Protein AF-A0A3D4S5M7-F1 (afdb_monomer_lite)

Sequence (300 aa):
MGTYHRQVRRGNDERHYRSRERARQGLDLYAPLPVKGEKIVNRHYAVLCDYGLDDACATIYLLDNAETGDCFDILPIGGNSEVNVAHRNALTLVAEYEKSGKKIDNIRIIDTRALTQPWAKLPSIHGEDGMGDIFMPQTPSVPVIGFSEWLKEESEPLYVVSLGPCTVTEIIMKSKRTEKLLIMGGCVAEEPNFHGYEFNHYLDIPAFNACTRYPHVAATLDSCRDPGFNLAGKRFTDGSLLSRLLNRSIELAEARHPDNCYVYDYIAVHYAVNPKDFTTTKAVDREGNDLCELHLCHEK

Radius of gyration: 20.49 Å; chains: 1; bounding box: 48×90×46 Å

pLDDT: mean 88.12, std 18.21, range [32.03, 98.81]

Structure (mmCIF, N/CA/C/O backbone):
data_AF-A0A3D4S5M7-F1
#
_entry.id   AF-A0A3D4S5M7-F1
#
loop_
_atom_site.group_PDB
_atom_site.id
_atom_site.type_symbol
_atom_site.label_atom_id
_atom_site.label_alt_id
_atom_site.label_comp_id
_atom_site.label_asym_id
_atom_site.label_entity_id
_atom_site.label_seq_id
_atom_site.pdbx_PDB_ins_code
_atom_site.Cartn_x
_atom_site.Cartn_y
_atom_site.Cartn_z
_atom_site.occupancy
_atom_site.B_iso_or_equiv
_atom_site.auth_seq_id
_atom_site.auth_comp_id
_atom_site.auth_asym_id
_atom_site.auth_atom_id
_atom_site.pdbx_PDB_model_num
ATOM 1 N N . MET A 1 1 ? 20.116 -67.273 -9.258 1.00 38.06 1 MET A N 1
ATOM 2 C CA . MET A 1 1 ? 18.855 -66.568 -9.577 1.00 38.06 1 MET A CA 1
ATOM 3 C C . MET A 1 1 ? 18.468 -65.748 -8.358 1.00 38.06 1 MET A C 1
ATOM 5 O O . MET A 1 1 ? 18.050 -66.329 -7.370 1.00 38.06 1 MET A O 1
ATOM 9 N N . GLY A 1 2 ? 18.744 -64.441 -8.378 1.00 32.41 2 GLY A N 1
ATOM 10 C CA . GLY A 1 2 ? 18.504 -63.525 -7.257 1.00 32.41 2 GLY A CA 1
ATOM 11 C C . GLY A 1 2 ? 17.397 -62.527 -7.592 1.00 32.41 2 GLY A C 1
ATOM 12 O O . GLY A 1 2 ? 17.373 -61.969 -8.684 1.00 32.41 2 GLY A O 1
ATOM 13 N N . THR A 1 3 ? 16.479 -62.356 -6.649 1.00 40.94 3 THR A N 1
ATOM 14 C CA . THR A 1 3 ? 15.284 -61.502 -6.652 1.00 40.94 3 THR A CA 1
ATOM 15 C C . THR A 1 3 ? 15.597 -60.009 -6.524 1.00 40.94 3 THR A C 1
ATOM 17 O O . THR A 1 3 ? 16.432 -59.644 -5.702 1.00 40.94 3 THR A O 1
ATOM 20 N N . TYR A 1 4 ? 14.837 -59.147 -7.212 1.00 32.03 4 TYR A N 1
ATOM 21 C CA . TYR A 1 4 ? 14.658 -57.732 -6.850 1.00 32.03 4 TYR A CA 1
ATOM 22 C C . TYR A 1 4 ? 13.214 -57.284 -7.140 1.00 32.03 4 TYR A C 1
ATOM 24 O O . TYR A 1 4 ? 12.829 -57.094 -8.291 1.00 32.03 4 TYR A O 1
ATOM 32 N N . HIS A 1 5 ? 12.417 -57.095 -6.083 1.00 35.00 5 HIS A N 1
ATOM 33 C CA . HIS A 1 5 ? 11.144 -56.369 -6.125 1.00 35.00 5 HIS A CA 1
ATOM 34 C C . HIS A 1 5 ? 11.400 -54.898 -5.767 1.00 35.00 5 HIS A C 1
ATOM 36 O O . HIS A 1 5 ? 11.954 -54.595 -4.712 1.00 35.00 5 HIS A O 1
ATOM 42 N N . ARG A 1 6 ? 10.996 -53.977 -6.648 1.00 35.66 6 ARG A N 1
ATOM 43 C CA . ARG A 1 6 ? 11.111 -52.524 -6.456 1.00 35.66 6 ARG A CA 1
ATOM 44 C C . ARG A 1 6 ? 9.834 -51.998 -5.792 1.00 35.66 6 ARG A C 1
ATOM 46 O O . ARG A 1 6 ? 8.762 -52.043 -6.387 1.00 35.66 6 ARG A O 1
ATOM 53 N N . GLN A 1 7 ? 9.953 -51.508 -4.561 1.00 36.31 7 GLN A N 1
ATOM 54 C CA . GLN A 1 7 ? 8.892 -50.816 -3.825 1.00 36.31 7 GLN A CA 1
ATOM 55 C C . GLN A 1 7 ? 8.724 -49.395 -4.396 1.00 36.31 7 GLN A C 1
ATOM 57 O O . GLN A 1 7 ? 9.657 -48.592 -4.351 1.00 36.31 7 GLN A O 1
ATOM 62 N N . VAL A 1 8 ? 7.548 -49.075 -4.943 1.00 38.75 8 VAL A N 1
ATOM 63 C CA . VAL A 1 8 ? 7.198 -47.718 -5.395 1.00 38.75 8 VAL A CA 1
ATOM 64 C C . VAL A 1 8 ? 6.583 -46.959 -4.217 1.00 38.75 8 VAL A C 1
ATOM 66 O O . VAL A 1 8 ? 5.564 -47.370 -3.663 1.00 38.75 8 VAL A O 1
ATOM 69 N N . ARG A 1 9 ? 7.231 -45.862 -3.806 1.00 39.62 9 ARG A N 1
ATOM 70 C CA . ARG A 1 9 ? 6.796 -44.981 -2.712 1.00 39.62 9 ARG A CA 1
ATOM 71 C C . ARG A 1 9 ? 5.519 -44.220 -3.106 1.00 39.62 9 ARG A C 1
ATOM 73 O O . ARG A 1 9 ? 5.550 -43.407 -4.024 1.00 39.62 9 ARG A O 1
ATOM 80 N N . ARG A 1 10 ? 4.423 -44.432 -2.367 1.00 44.91 10 ARG A N 1
ATOM 81 C CA . ARG A 1 10 ? 3.256 -43.531 -2.310 1.00 44.91 10 ARG A CA 1
ATOM 82 C C . ARG A 1 10 ? 3.634 -42.315 -1.454 1.00 44.91 10 ARG A C 1
ATOM 84 O O . ARG A 1 10 ? 3.823 -42.470 -0.255 1.00 44.91 10 ARG A O 1
ATOM 91 N N . GLY A 1 11 ? 3.800 -41.137 -2.054 1.00 39.28 11 GLY A N 1
ATOM 92 C CA . GLY A 1 11 ? 4.196 -39.923 -1.316 1.00 39.28 11 GLY A CA 1
ATOM 93 C C . GLY A 1 11 ? 3.766 -38.585 -1.928 1.00 39.28 11 GLY A C 1
ATOM 94 O O . GLY A 1 11 ? 4.230 -37.540 -1.470 1.00 39.28 11 GLY A O 1
ATOM 95 N N . ASN A 1 12 ? 2.904 -38.594 -2.954 1.00 45.84 12 ASN A N 1
ATOM 96 C CA . ASN A 1 12 ? 2.490 -37.372 -3.661 1.00 45.84 12 ASN A CA 1
ATOM 97 C C . ASN A 1 12 ? 1.010 -36.982 -3.492 1.00 45.84 12 ASN A C 1
ATOM 99 O O . ASN A 1 12 ? 0.711 -35.799 -3.627 1.00 45.84 12 ASN A O 1
ATOM 103 N N . ASP A 1 13 ? 0.108 -37.894 -3.115 1.00 48.25 13 ASP A N 1
ATOM 104 C CA . ASP A 1 13 ? -1.330 -37.569 -3.038 1.00 48.25 13 ASP A CA 1
ATOM 105 C C . ASP A 1 13 ? -1.722 -36.751 -1.796 1.00 48.25 13 ASP A C 1
ATOM 107 O O . ASP A 1 13 ? -2.543 -35.837 -1.885 1.00 48.25 13 ASP A O 1
ATOM 111 N N . GLU A 1 14 ? -1.098 -36.987 -0.637 1.00 40.41 14 GLU A N 1
ATOM 112 C CA . GLU A 1 14 ? -1.479 -36.287 0.603 1.00 40.41 14 GLU A CA 1
ATOM 113 C C . GLU A 1 14 ? -1.140 -34.789 0.590 1.00 40.41 14 GLU A C 1
ATOM 115 O O . GLU A 1 14 ? -1.861 -33.979 1.175 1.00 40.41 14 GLU A O 1
ATOM 120 N N . ARG A 1 15 ? -0.065 -34.392 -0.107 1.00 40.72 15 ARG A N 1
ATOM 121 C CA . ARG A 1 15 ? 0.311 -32.974 -0.245 1.00 40.72 15 ARG A CA 1
ATOM 122 C C . ARG A 1 15 ? -0.674 -32.205 -1.121 1.00 40.72 15 ARG A C 1
ATOM 124 O O . ARG A 1 15 ? -0.976 -31.055 -0.816 1.00 40.72 15 ARG A O 1
ATOM 131 N N . HIS A 1 16 ? -1.196 -32.848 -2.162 1.00 38.34 16 HIS A N 1
ATOM 132 C CA . HIS A 1 16 ? -2.167 -32.253 -3.079 1.00 38.34 16 HIS A CA 1
ATOM 133 C C . HIS A 1 16 ? -3.571 -32.150 -2.463 1.00 38.34 16 HIS A C 1
ATOM 135 O O . HIS A 1 16 ? -4.312 -31.212 -2.745 1.00 38.34 16 HIS A O 1
ATOM 141 N N . TYR A 1 17 ? -3.938 -33.090 -1.587 1.00 33.53 17 TYR A N 1
ATOM 142 C CA . TYR A 1 17 ? -5.200 -33.023 -0.852 1.00 33.53 17 TYR A CA 1
ATOM 143 C C . TYR A 1 17 ? -5.181 -31.910 0.209 1.00 33.53 17 TYR A C 1
ATOM 145 O O . TYR A 1 17 ? -6.071 -31.061 0.230 1.00 33.53 17 TYR A O 1
ATOM 153 N N . ARG A 1 18 ? -4.115 -31.834 1.022 1.00 41.44 18 ARG A N 1
ATOM 154 C CA . ARG A 1 18 ? -3.971 -30.792 2.057 1.00 41.44 18 ARG A CA 1
ATOM 155 C C . ARG A 1 18 ? -3.880 -29.376 1.483 1.00 41.44 18 ARG A C 1
ATOM 157 O O . ARG A 1 18 ? -4.352 -28.441 2.125 1.00 41.44 18 ARG A O 1
ATOM 164 N N . SER A 1 19 ? -3.292 -29.195 0.296 1.00 44.41 19 SER A N 1
ATOM 165 C CA . SER A 1 19 ? -3.250 -27.879 -0.359 1.00 44.41 19 SER A CA 1
ATOM 166 C C . SER A 1 19 ? -4.636 -27.426 -0.828 1.00 44.41 19 SER A C 1
ATOM 168 O O . SER A 1 19 ? -4.989 -26.264 -0.641 1.00 44.41 19 SER A O 1
ATOM 170 N N . ARG A 1 20 ? -5.453 -28.345 -1.361 1.00 45.03 20 ARG A N 1
ATOM 171 C CA . ARG A 1 20 ? -6.838 -28.064 -1.775 1.00 45.03 20 ARG A CA 1
ATOM 172 C C . ARG A 1 20 ? -7.765 -27.793 -0.593 1.00 45.03 20 ARG A C 1
ATOM 174 O O . ARG A 1 20 ? -8.637 -26.939 -0.695 1.00 45.03 20 ARG A O 1
ATOM 181 N N . GLU A 1 21 ? -7.574 -28.493 0.521 1.00 45.75 21 GLU A N 1
ATOM 182 C CA . GLU A 1 21 ? -8.372 -28.306 1.737 1.00 45.75 21 GLU A CA 1
ATOM 183 C C . GLU A 1 21 ? -8.067 -26.959 2.416 1.00 45.75 21 GLU A C 1
ATOM 185 O O . GLU A 1 21 ? -8.993 -26.239 2.779 1.00 45.75 21 GLU A O 1
ATOM 190 N N . ARG A 1 22 ? -6.789 -26.547 2.463 1.00 49.38 22 ARG A N 1
ATOM 191 C CA . ARG A 1 22 ? -6.393 -25.200 2.919 1.00 49.38 22 ARG A CA 1
ATOM 192 C C . ARG A 1 22 ? -6.902 -24.086 2.005 1.00 49.38 22 ARG A C 1
ATOM 194 O O . ARG A 1 22 ? -7.357 -23.066 2.505 1.00 49.38 22 ARG A O 1
ATOM 201 N N . ALA A 1 23 ? -6.856 -24.280 0.685 1.00 48.12 23 ALA A N 1
ATOM 202 C CA . ALA A 1 23 ? -7.401 -23.307 -0.262 1.00 48.12 23 ALA A CA 1
ATOM 203 C C . ALA A 1 23 ? -8.926 -23.151 -0.111 1.00 48.12 23 ALA A C 1
ATOM 205 O O . ALA A 1 23 ? -9.435 -22.039 -0.184 1.00 48.12 23 ALA A O 1
ATOM 206 N N . ARG A 1 24 ? -9.655 -24.246 0.160 1.00 52.91 24 ARG A N 1
ATOM 207 C CA . ARG A 1 24 ? -11.098 -24.201 0.454 1.00 52.91 24 ARG A CA 1
ATOM 208 C C . ARG A 1 24 ? -11.411 -23.478 1.763 1.00 52.91 24 ARG A C 1
ATOM 210 O O . ARG A 1 24 ? -12.249 -22.591 1.746 1.00 52.91 24 ARG A O 1
ATOM 217 N N . GLN A 1 25 ? -10.693 -23.786 2.845 1.00 54.34 25 GLN A N 1
ATOM 218 C CA . GLN A 1 25 ? -10.839 -23.064 4.119 1.00 54.34 25 GLN A CA 1
ATOM 219 C C . GLN A 1 25 ? -10.540 -21.562 3.975 1.00 54.34 25 GLN A C 1
ATOM 221 O O . GLN A 1 25 ? -11.188 -20.749 4.620 1.00 54.34 25 GLN A O 1
ATOM 226 N N . GLY A 1 26 ? -9.594 -21.183 3.107 1.00 52.91 26 GLY A N 1
ATOM 227 C CA . GLY A 1 26 ? -9.319 -19.781 2.783 1.00 52.91 26 GLY A CA 1
ATOM 228 C C . GLY A 1 26 ? -10.419 -19.106 1.954 1.00 52.91 26 GLY A C 1
ATOM 229 O O . GLY A 1 26 ? -10.716 -17.937 2.169 1.00 52.91 26 GLY A O 1
ATOM 230 N N . LEU A 1 27 ? -11.062 -19.829 1.034 1.00 59.88 27 LEU A N 1
ATOM 231 C CA . LEU A 1 27 ? -12.198 -19.308 0.264 1.00 59.88 27 LEU A CA 1
ATOM 232 C C . LEU A 1 27 ? -13.446 -19.090 1.135 1.00 59.88 27 LEU A C 1
ATOM 234 O O . LEU A 1 27 ? -14.193 -18.153 0.873 1.00 59.88 27 LEU A O 1
ATOM 238 N N . ASP A 1 28 ? -13.637 -19.888 2.192 1.00 61.09 28 ASP A N 1
ATOM 239 C CA . ASP A 1 28 ? -14.728 -19.703 3.166 1.00 61.09 28 ASP A CA 1
ATOM 240 C C . ASP A 1 28 ? -14.580 -18.403 3.986 1.00 61.09 28 ASP A C 1
ATOM 242 O O . ASP A 1 28 ? -15.549 -17.913 4.568 1.00 61.09 28 ASP A O 1
ATOM 246 N N . LEU A 1 29 ? -13.376 -17.818 4.013 1.00 65.12 29 LEU A N 1
ATOM 247 C CA . LEU A 1 29 ? -13.114 -16.517 4.630 1.00 65.12 29 LEU A CA 1
ATOM 248 C C . LEU A 1 29 ? -13.467 -15.342 3.711 1.00 65.12 29 LEU A C 1
ATOM 250 O O . LEU A 1 29 ? -13.486 -14.203 4.178 1.00 65.12 29 LEU A O 1
ATOM 254 N N . TYR A 1 30 ? -13.783 -15.584 2.437 1.00 66.81 30 TYR A N 1
ATOM 255 C CA . TYR A 1 30 ? -14.215 -14.522 1.539 1.00 66.81 30 TYR A CA 1
ATOM 256 C C . TYR A 1 30 ? -15.702 -14.221 1.738 1.00 66.81 30 TYR A C 1
ATOM 258 O O . TYR A 1 30 ? -16.550 -15.112 1.639 1.00 66.81 30 TYR A O 1
ATOM 266 N N . ALA A 1 31 ? -16.048 -12.965 2.022 1.00 57.72 31 ALA A N 1
ATOM 267 C CA . ALA A 1 31 ? -17.452 -12.572 2.043 1.00 57.72 31 ALA A CA 1
ATOM 268 C C . ALA A 1 31 ? -18.050 -12.690 0.625 1.00 57.72 31 ALA A C 1
ATOM 270 O O . ALA A 1 31 ? -17.368 -12.376 -0.355 1.00 57.72 31 ALA A O 1
ATOM 271 N N . PRO A 1 32 ? -19.308 -13.149 0.476 1.00 48.38 32 PRO A N 1
ATOM 272 C CA . PRO A 1 32 ? -19.971 -13.126 -0.822 1.00 48.38 32 PRO A CA 1
ATOM 273 C C . PRO A 1 32 ? -20.024 -11.687 -1.351 1.00 48.38 32 PRO A C 1
ATOM 275 O O . PRO A 1 32 ? -20.282 -10.758 -0.588 1.00 48.38 32 PRO A O 1
ATOM 278 N N . LEU A 1 33 ? -19.779 -11.512 -2.655 1.00 43.12 33 LEU A N 1
ATOM 279 C CA . LEU A 1 33 ? -19.834 -10.195 -3.293 1.00 43.12 33 LEU A CA 1
ATOM 280 C C . LEU A 1 33 ? -21.219 -9.552 -3.075 1.00 43.12 33 LEU A C 1
ATOM 282 O O . LEU A 1 33 ? -22.228 -10.255 -3.217 1.00 43.12 33 LEU A O 1
ATOM 286 N N . PRO A 1 34 ? -21.286 -8.240 -2.786 1.00 40.03 34 PRO A N 1
ATOM 287 C CA . PRO A 1 34 ? -22.546 -7.550 -2.541 1.00 40.03 34 PRO A CA 1
ATOM 288 C C . PRO A 1 34 ? -23.482 -7.648 -3.751 1.00 40.03 34 PRO A C 1
ATOM 290 O O . PRO A 1 34 ? -23.072 -7.527 -4.913 1.00 40.03 34 PRO A O 1
ATOM 293 N N . VAL A 1 35 ? -24.767 -7.884 -3.484 1.00 39.84 35 VAL A N 1
ATOM 294 C CA . VAL A 1 35 ? -25.794 -8.028 -4.523 1.00 39.84 35 VAL A CA 1
ATOM 295 C C . VAL A 1 35 ? -26.247 -6.636 -4.969 1.00 39.84 35 VAL A C 1
ATOM 297 O O . VAL A 1 35 ? -26.406 -5.718 -4.167 1.00 39.84 35 VAL A O 1
ATOM 300 N N . LYS A 1 36 ? -26.460 -6.457 -6.278 1.00 32.12 36 LYS A N 1
ATOM 301 C CA . LYS A 1 36 ? -26.834 -5.174 -6.894 1.00 32.12 36 LYS A CA 1
ATOM 302 C C . LYS A 1 36 ? -28.037 -4.534 -6.174 1.00 32.12 36 LYS A C 1
ATOM 304 O O . LYS A 1 36 ? -29.160 -5.010 -6.322 1.00 32.12 36 LYS A O 1
ATOM 309 N N . GLY A 1 37 ? -27.798 -3.440 -5.444 1.00 42.56 37 GLY A N 1
ATOM 310 C CA . GLY A 1 37 ? -28.821 -2.698 -4.692 1.00 42.56 37 GLY A CA 1
ATOM 311 C C . GLY A 1 37 ? -28.487 -2.411 -3.222 1.00 42.56 37 GLY A C 1
ATOM 312 O O . GLY A 1 37 ? -29.262 -1.713 -2.570 1.00 42.56 37 GLY A O 1
ATOM 313 N N . GLU A 1 38 ? -27.365 -2.907 -2.693 1.00 41.91 38 GLU A N 1
ATOM 314 C CA . GLU A 1 38 ? -26.943 -2.606 -1.319 1.00 41.91 38 GLU A CA 1
ATOM 315 C C . GLU A 1 38 ? -26.441 -1.160 -1.152 1.00 41.91 38 GLU A C 1
ATOM 317 O O . GLU A 1 38 ? -25.755 -0.601 -2.010 1.00 41.91 38 GLU A O 1
ATOM 322 N N . LYS A 1 39 ? -26.855 -0.539 -0.035 1.00 44.22 39 LYS A N 1
ATOM 323 C CA . LYS A 1 39 ? -26.406 0.782 0.434 1.00 44.22 39 LYS A CA 1
ATOM 324 C C . LYS A 1 39 ? -24.884 0.806 0.595 1.00 44.22 39 LYS A C 1
ATOM 326 O O . LYS A 1 39 ? -24.291 -0.243 0.802 1.00 44.22 39 LYS A O 1
ATOM 331 N N . ILE A 1 40 ? -24.303 2.013 0.563 1.00 46.34 40 ILE A N 1
ATOM 332 C CA . ILE A 1 40 ? -22.893 2.289 0.891 1.00 46.34 40 ILE A CA 1
ATOM 333 C C . ILE A 1 40 ? -22.497 1.442 2.105 1.00 46.34 40 ILE A C 1
ATOM 335 O O . ILE A 1 40 ? -23.029 1.635 3.200 1.00 46.34 40 ILE A O 1
ATOM 339 N N . VAL A 1 41 ? -21.643 0.451 1.865 1.00 60.16 41 VAL A N 1
ATOM 340 C CA . VAL A 1 41 ? -21.096 -0.417 2.901 1.00 60.16 41 VAL A CA 1
ATOM 341 C C . VAL A 1 41 ? -19.833 0.287 3.367 1.00 60.16 41 VAL A C 1
ATOM 343 O O . VAL A 1 41 ? -18.897 0.433 2.582 1.00 60.16 41 VAL A O 1
ATOM 346 N N . ASN A 1 42 ? -19.844 0.798 4.597 1.00 80.75 42 ASN A N 1
ATOM 347 C CA . ASN A 1 42 ? -18.647 1.346 5.231 1.00 80.75 42 ASN A CA 1
ATOM 348 C C . ASN A 1 42 ? -17.523 0.309 5.136 1.00 80.75 42 ASN A C 1
ATOM 350 O O . ASN A 1 42 ? -17.746 -0.863 5.451 1.00 80.75 42 ASN A O 1
ATOM 354 N N . ARG A 1 43 ? -16.334 0.720 4.698 1.00 90.25 43 ARG A N 1
ATOM 355 C CA . ARG A 1 43 ? -15.222 -0.203 4.467 1.00 90.25 43 ARG A CA 1
ATOM 356 C C . ARG A 1 43 ? -14.333 -0.270 5.696 1.00 90.25 43 ARG A C 1
ATOM 358 O O . ARG A 1 43 ? -13.985 0.749 6.289 1.00 90.25 43 ARG A O 1
ATOM 365 N N . HIS A 1 44 ? -13.929 -1.482 6.052 1.00 95.81 44 HIS A N 1
ATOM 366 C CA . HIS A 1 44 ? -12.903 -1.699 7.059 1.00 95.81 44 HIS A CA 1
ATOM 367 C C . HIS A 1 44 ? -11.607 -2.120 6.370 1.00 95.81 44 HIS A C 1
ATOM 369 O O . HIS A 1 44 ? -11.475 -3.256 5.916 1.00 95.81 44 HIS A O 1
ATOM 375 N N . TYR A 1 45 ? -10.671 -1.187 6.242 1.00 98.00 45 TYR A N 1
ATOM 376 C CA . TYR A 1 45 ? -9.404 -1.417 5.568 1.00 98.00 45 TYR A CA 1
ATOM 377 C C . TYR A 1 45 ? -8.383 -2.030 6.519 1.00 98.00 45 TYR A C 1
ATOM 379 O O . TYR A 1 45 ? -8.156 -1.506 7.605 1.00 98.00 45 TYR A O 1
ATOM 387 N N . ALA A 1 46 ? -7.717 -3.087 6.065 1.00 98.44 46 ALA A N 1
ATOM 388 C CA . ALA A 1 46 ? -6.441 -3.527 6.611 1.00 98.44 46 ALA A CA 1
ATOM 389 C C . ALA A 1 46 ? -5.359 -3.127 5.604 1.00 98.44 46 ALA A C 1
ATOM 391 O O . ALA A 1 46 ? -5.248 -3.751 4.548 1.00 98.44 46 ALA A O 1
ATOM 392 N N . VAL A 1 47 ? -4.614 -2.060 5.896 1.00 98.69 47 VAL A N 1
ATOM 393 C CA . VAL A 1 47 ? -3.606 -1.489 4.990 1.00 98.69 47 VAL A CA 1
ATOM 394 C C . VAL A 1 47 ? -2.222 -1.925 5.450 1.00 98.69 47 VAL A C 1
ATOM 396 O O . VAL A 1 47 ? -1.761 -1.503 6.509 1.00 98.69 47 VAL A O 1
ATOM 399 N N . LEU A 1 48 ? -1.580 -2.800 4.681 1.00 98.69 48 LEU A N 1
ATOM 400 C CA . LEU A 1 48 ? -0.266 -3.350 4.987 1.00 98.69 48 LEU A CA 1
ATOM 401 C C . LEU A 1 48 ? 0.797 -2.588 4.208 1.00 98.69 48 LEU A C 1
ATOM 403 O O . LEU A 1 48 ? 0.872 -2.741 2.991 1.00 98.69 48 LEU A O 1
ATOM 407 N N . CYS A 1 49 ? 1.605 -1.814 4.925 1.00 97.06 49 CYS A N 1
ATOM 408 C CA . CYS A 1 49 ? 2.605 -0.915 4.358 1.00 97.06 49 CYS A CA 1
ATOM 409 C C . CYS A 1 49 ? 3.984 -1.237 4.925 1.00 97.06 49 CYS A C 1
ATOM 411 O O . CYS A 1 49 ? 4.127 -1.331 6.148 1.00 97.06 49 CYS A O 1
ATOM 413 N N . ASP A 1 50 ? 5.008 -1.343 4.087 1.00 95.19 50 ASP A N 1
ATOM 414 C CA . ASP A 1 50 ? 6.394 -1.457 4.560 1.00 95.19 50 ASP A CA 1
ATOM 415 C C . ASP A 1 50 ? 7.079 -0.089 4.764 1.00 95.19 50 ASP A C 1
ATOM 417 O O . ASP A 1 50 ? 8.230 -0.002 5.214 1.00 95.19 50 ASP A O 1
ATOM 421 N N . TYR A 1 51 ? 6.294 0.973 4.545 1.00 88.69 51 TYR A N 1
ATOM 422 C CA . TYR A 1 51 ? 6.597 2.376 4.807 1.00 88.69 51 TYR A CA 1
ATOM 423 C C . TYR A 1 51 ? 7.868 2.862 4.127 1.00 88.69 51 TYR A C 1
ATOM 425 O O . TYR A 1 51 ? 8.676 3.568 4.746 1.00 88.69 51 TYR A O 1
ATOM 433 N N . GLY A 1 52 ? 7.963 2.521 2.844 1.00 88.69 52 GLY A N 1
ATOM 434 C CA . GLY A 1 52 ? 8.534 3.369 1.818 1.00 88.69 52 GLY A CA 1
ATOM 435 C C . GLY A 1 52 ? 7.744 4.673 1.624 1.00 88.69 52 GLY A C 1
ATOM 436 O O . GLY A 1 52 ? 6.647 4.902 2.146 1.00 88.69 52 GLY A O 1
ATOM 437 N N . LEU A 1 53 ? 8.340 5.593 0.867 1.00 91.38 53 LEU A N 1
ATOM 438 C CA . LEU A 1 53 ? 7.730 6.883 0.542 1.00 91.38 53 LEU A CA 1
ATOM 439 C C . LEU A 1 53 ? 6.438 6.764 -0.300 1.00 91.38 53 LEU A C 1
ATOM 441 O O . LEU A 1 53 ? 5.531 7.590 -0.172 1.00 91.38 53 LEU A O 1
ATOM 445 N N . ASP A 1 54 ? 6.341 5.737 -1.136 1.00 94.94 54 ASP A N 1
ATOM 446 C CA . ASP A 1 54 ? 5.157 5.355 -1.901 1.00 94.94 54 ASP A CA 1
ATOM 447 C C . ASP A 1 54 ? 4.027 4.824 -1.015 1.00 94.94 54 ASP A C 1
ATOM 449 O O . ASP A 1 54 ? 2.901 5.309 -1.170 1.00 94.94 54 ASP A O 1
ATOM 453 N N . ASP A 1 55 ? 4.300 3.969 -0.023 1.00 97.75 55 ASP A N 1
ATOM 454 C CA . ASP A 1 55 ? 3.287 3.560 0.959 1.00 97.75 55 ASP A CA 1
ATOM 455 C C . ASP A 1 55 ? 2.725 4.759 1.728 1.00 97.75 55 ASP A C 1
ATOM 457 O O . ASP A 1 55 ? 1.533 4.825 2.050 1.00 97.75 55 ASP A O 1
ATOM 461 N N . ALA A 1 56 ? 3.589 5.727 2.053 1.00 97.56 56 ALA A N 1
ATOM 462 C CA . ALA A 1 56 ? 3.173 6.940 2.736 1.00 97.56 56 ALA A CA 1
ATOM 463 C C . ALA A 1 56 ? 2.223 7.764 1.853 1.00 97.56 56 ALA A C 1
ATOM 465 O O . ALA A 1 56 ? 1.183 8.220 2.333 1.00 97.56 56 ALA A O 1
ATOM 466 N N . CYS A 1 57 ? 2.517 7.893 0.553 1.00 98.19 57 CYS A N 1
ATOM 467 C CA . CYS A 1 57 ? 1.596 8.503 -0.410 1.00 98.19 57 CYS A CA 1
ATOM 468 C C . CYS A 1 57 ? 0.265 7.738 -0.480 1.00 98.19 57 CYS A C 1
ATOM 470 O O . CYS A 1 57 ? -0.800 8.356 -0.449 1.00 98.19 57 CYS A O 1
ATOM 472 N N . ALA A 1 58 ? 0.316 6.406 -0.542 1.00 98.56 58 ALA A N 1
ATOM 473 C CA . ALA A 1 58 ? -0.859 5.543 -0.618 1.00 98.56 58 ALA A CA 1
ATOM 474 C C . ALA A 1 58 ? -1.754 5.667 0.624 1.00 98.56 58 ALA A C 1
ATOM 476 O O . ALA A 1 58 ? -2.967 5.850 0.513 1.00 98.56 58 ALA A O 1
ATOM 477 N N . THR A 1 59 ? -1.144 5.643 1.811 1.00 98.44 59 THR A N 1
ATOM 478 C CA . THR A 1 59 ? -1.835 5.777 3.099 1.00 98.44 59 THR A CA 1
ATOM 479 C C . THR A 1 59 ? -2.556 7.120 3.185 1.00 98.44 59 THR A C 1
ATOM 481 O O . THR A 1 59 ? -3.749 7.156 3.480 1.00 98.44 59 THR A O 1
ATOM 484 N N . ILE A 1 60 ? -1.868 8.230 2.887 1.00 98.31 60 ILE A N 1
ATOM 485 C CA . ILE A 1 60 ? -2.492 9.559 2.934 1.00 98.31 60 ILE A CA 1
ATOM 486 C C . ILE A 1 60 ? -3.598 9.687 1.887 1.00 98.31 60 ILE A C 1
ATOM 488 O O . ILE A 1 60 ? -4.659 10.214 2.203 1.00 98.31 60 ILE A O 1
ATOM 492 N N . TYR A 1 61 ? -3.399 9.159 0.677 1.00 98.31 61 TYR A N 1
ATOM 493 C CA . TYR A 1 61 ? -4.429 9.186 -0.358 1.00 98.31 61 TYR A CA 1
ATOM 494 C C . TYR A 1 61 ? -5.696 8.426 0.055 1.00 98.31 61 TYR A C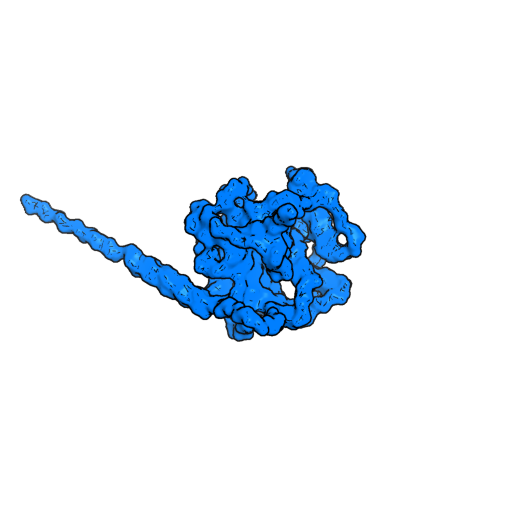 1
ATOM 496 O O . TYR A 1 61 ? -6.796 8.946 -0.125 1.00 98.31 61 TYR A O 1
ATOM 504 N N . LEU A 1 62 ? -5.564 7.238 0.655 1.00 97.94 62 LEU A N 1
ATOM 505 C CA . LEU A 1 62 ? -6.705 6.489 1.188 1.00 97.94 62 LEU A CA 1
ATOM 506 C C . LEU A 1 62 ? -7.442 7.271 2.283 1.00 97.94 62 LEU A C 1
ATOM 508 O O . LEU A 1 62 ? -8.665 7.374 2.241 1.00 97.94 62 LEU A O 1
ATOM 512 N N . LEU A 1 63 ? -6.707 7.847 3.237 1.00 97.81 63 LEU A N 1
ATOM 513 C CA . LEU A 1 63 ? -7.294 8.604 4.345 1.00 97.81 63 LEU A CA 1
ATOM 514 C C . LEU A 1 63 ? -7.981 9.896 3.879 1.00 97.81 63 LEU A C 1
ATOM 516 O O . LEU A 1 63 ? -9.062 10.223 4.368 1.00 97.81 63 LEU A O 1
ATOM 520 N N . ASP A 1 64 ? -7.393 10.612 2.918 1.00 96.69 64 ASP A N 1
ATOM 521 C CA . ASP A 1 64 ? -7.972 11.833 2.347 1.00 96.69 64 ASP A CA 1
ATOM 522 C C . ASP A 1 64 ? -9.255 11.564 1.544 1.00 96.69 64 ASP A C 1
ATOM 524 O O . ASP A 1 64 ? -10.082 12.467 1.401 1.00 96.69 64 ASP A O 1
ATOM 528 N N . ASN A 1 65 ? -9.436 10.333 1.056 1.00 95.50 65 ASN A N 1
ATOM 529 C CA . ASN A 1 65 ? -10.612 9.894 0.302 1.00 95.50 65 ASN A CA 1
ATOM 530 C C . ASN A 1 65 ? -11.540 8.965 1.107 1.00 95.50 65 ASN A C 1
ATOM 532 O O . ASN A 1 65 ? -12.442 8.356 0.532 1.00 95.50 65 ASN A O 1
ATOM 536 N N . ALA A 1 66 ? -11.339 8.854 2.422 1.00 93.81 66 ALA A N 1
ATOM 537 C CA . ALA A 1 66 ? -12.184 8.040 3.285 1.00 93.81 66 ALA A CA 1
ATOM 538 C C . ALA A 1 66 ? -13.636 8.544 3.288 1.00 93.81 66 ALA A C 1
ATOM 540 O O . ALA A 1 66 ? -13.904 9.740 3.454 1.00 93.81 66 ALA A O 1
ATOM 541 N N . GLU A 1 67 ? -14.591 7.624 3.163 1.00 91.62 67 GLU A N 1
ATOM 542 C CA . GLU A 1 67 ? -16.008 7.938 3.312 1.00 91.62 67 GLU A CA 1
ATOM 543 C C . GLU A 1 67 ? -16.416 7.936 4.795 1.00 91.62 67 GLU A C 1
ATOM 545 O O . GLU A 1 67 ? -15.729 7.420 5.681 1.00 91.62 67 GLU A O 1
ATOM 550 N N . THR A 1 68 ? -17.563 8.548 5.105 1.00 89.06 68 THR A N 1
ATOM 551 C CA . THR A 1 68 ? -18.061 8.562 6.487 1.00 89.06 68 THR A CA 1
ATOM 552 C C . THR A 1 68 ? -18.365 7.142 6.953 1.00 89.06 68 THR A C 1
ATOM 554 O O . THR A 1 68 ? -19.277 6.509 6.434 1.00 89.06 68 THR A O 1
ATOM 557 N N . GLY A 1 69 ? -17.654 6.697 7.990 1.00 89.88 69 GLY A N 1
ATOM 558 C CA . GLY A 1 69 ? -17.812 5.370 8.579 1.00 89.88 69 GLY A CA 1
ATOM 559 C C . GLY A 1 69 ? -16.744 4.365 8.155 1.00 89.88 69 GLY A C 1
ATOM 560 O O . GLY A 1 69 ? -16.719 3.282 8.733 1.00 89.88 69 GLY A O 1
ATOM 561 N N . ASP A 1 70 ? -15.861 4.719 7.216 1.00 94.56 70 ASP A N 1
ATOM 562 C CA . ASP A 1 70 ? -14.686 3.907 6.899 1.00 94.56 70 ASP A CA 1
ATOM 563 C C . ASP A 1 70 ? -13.732 3.847 8.097 1.00 94.56 70 ASP A C 1
ATOM 565 O O . ASP A 1 70 ? -13.468 4.872 8.732 1.00 94.56 70 ASP A O 1
ATOM 569 N N . CYS A 1 71 ? -13.181 2.662 8.360 1.00 96.38 71 CYS A N 1
ATOM 570 C CA . CYS A 1 71 ? -12.199 2.394 9.412 1.00 96.38 71 CYS A CA 1
ATOM 571 C C . CYS A 1 71 ? -10.892 1.879 8.805 1.00 96.38 71 CYS A C 1
ATOM 573 O O . CYS A 1 71 ? -10.917 1.120 7.835 1.00 96.38 71 CYS A O 1
ATOM 575 N N . PHE A 1 72 ? -9.760 2.245 9.403 1.00 98.44 72 PHE A N 1
ATOM 576 C CA . PHE A 1 72 ? -8.424 1.900 8.930 1.00 98.44 72 PHE A CA 1
ATOM 577 C C . PHE A 1 72 ? -7.612 1.246 10.041 1.00 98.44 72 PHE A C 1
ATOM 579 O O . PHE A 1 72 ? -7.189 1.902 10.993 1.00 98.44 72 PHE A O 1
ATOM 586 N N . ASP A 1 73 ? -7.341 -0.039 9.863 1.00 98.62 73 ASP A N 1
ATOM 587 C CA . ASP A 1 73 ? -6.280 -0.746 10.555 1.00 98.62 73 ASP A CA 1
ATOM 588 C C . ASP A 1 73 ? -5.018 -0.636 9.706 1.00 98.62 73 ASP A C 1
ATOM 590 O O . ASP A 1 73 ? -4.887 -1.255 8.652 1.00 98.62 73 ASP A O 1
ATOM 594 N N . ILE A 1 74 ? -4.097 0.205 10.156 1.00 98.75 74 ILE A N 1
ATOM 595 C CA . ILE A 1 74 ? -2.802 0.415 9.528 1.00 98.75 74 ILE A CA 1
ATOM 596 C C . ILE A 1 74 ? -1.821 -0.607 10.101 1.00 98.75 74 ILE A C 1
ATOM 598 O O . ILE A 1 74 ? -1.571 -0.613 11.304 1.00 98.75 74 ILE A O 1
ATOM 602 N N . LEU A 1 75 ? -1.242 -1.457 9.256 1.00 98.75 75 LEU A N 1
ATOM 603 C CA . LEU A 1 75 ? -0.327 -2.530 9.642 1.00 98.75 75 LEU A CA 1
ATOM 604 C C . LEU A 1 75 ? 1.063 -2.262 9.048 1.00 98.75 75 LEU A C 1
ATOM 606 O O . LEU A 1 75 ? 1.317 -2.624 7.899 1.00 98.75 75 LEU A O 1
ATOM 610 N N . PRO A 1 76 ? 1.987 -1.654 9.807 1.00 98.56 76 PRO A N 1
ATOM 611 C CA . PRO A 1 76 ? 3.365 -1.489 9.365 1.00 98.56 76 PRO A CA 1
ATOM 612 C C . PRO A 1 76 ? 4.030 -2.859 9.285 1.00 98.56 76 PRO A C 1
ATOM 614 O O . PRO A 1 76 ? 3.958 -3.605 10.261 1.00 98.56 76 PRO A O 1
ATOM 617 N N . ILE A 1 77 ? 4.668 -3.193 8.169 1.00 98.50 77 ILE A N 1
ATOM 618 C CA . ILE A 1 77 ? 5.310 -4.490 7.906 1.00 98.50 77 ILE A CA 1
ATOM 619 C C . ILE A 1 77 ? 6.772 -4.314 7.467 1.00 98.50 77 ILE A C 1
ATOM 621 O O . ILE A 1 77 ? 7.235 -3.202 7.248 1.00 98.50 77 ILE A O 1
ATOM 625 N N . GLY A 1 78 ? 7.544 -5.400 7.424 1.00 97.12 78 GLY A N 1
ATOM 626 C CA . GLY A 1 78 ? 8.899 -5.387 6.862 1.00 97.12 78 GLY A CA 1
ATOM 627 C C . GLY A 1 78 ? 8.884 -5.453 5.332 1.00 97.12 78 GLY A C 1
ATOM 628 O O . GLY A 1 78 ? 8.036 -6.136 4.763 1.00 97.12 78 GLY A O 1
ATOM 629 N N . GLY A 1 79 ? 9.837 -4.776 4.687 1.00 95.50 79 GLY A N 1
ATOM 630 C CA . GLY A 1 79 ? 9.984 -4.744 3.228 1.00 95.50 79 GLY A CA 1
ATOM 631 C C . GLY A 1 79 ? 11.062 -3.749 2.791 1.00 95.50 79 GLY A C 1
ATOM 632 O O . GLY A 1 79 ? 12.248 -4.035 2.964 1.00 95.50 79 GLY A O 1
ATOM 633 N N . ASN A 1 80 ? 10.678 -2.564 2.311 1.00 93.06 80 ASN A N 1
ATOM 634 C CA . ASN A 1 80 ? 11.565 -1.418 2.043 1.00 93.06 80 ASN A CA 1
ATOM 635 C C . ASN A 1 80 ? 12.440 -1.038 3.249 1.00 93.06 80 ASN A C 1
ATOM 637 O O . ASN A 1 80 ? 13.569 -0.547 3.116 1.00 93.06 80 ASN A O 1
ATOM 641 N N . SER A 1 81 ? 11.912 -1.278 4.448 1.00 90.31 81 SER A N 1
ATOM 642 C CA . SER A 1 81 ? 12.582 -1.069 5.723 1.00 90.31 81 SER A CA 1
ATOM 643 C C . SER A 1 81 ? 12.386 -2.258 6.664 1.00 90.31 81 SER A C 1
ATOM 645 O O . SER A 1 81 ? 11.485 -3.079 6.503 1.00 90.31 81 SER A O 1
ATOM 647 N N . GLU A 1 82 ? 13.240 -2.349 7.684 1.00 95.31 82 GLU A N 1
ATOM 648 C CA . GLU A 1 82 ? 13.038 -3.290 8.789 1.00 95.31 82 GLU A CA 1
ATOM 649 C C . GLU A 1 82 ? 11.760 -2.924 9.571 1.00 95.31 82 GLU A C 1
ATOM 651 O O . GLU A 1 82 ? 11.411 -1.747 9.682 1.00 95.31 82 GLU A O 1
ATOM 656 N N . VAL A 1 83 ? 11.055 -3.911 10.135 1.00 97.19 83 VAL A N 1
ATOM 657 C CA . VAL A 1 83 ? 9.715 -3.704 10.716 1.00 97.19 83 VAL A CA 1
ATOM 658 C C . VAL A 1 83 ? 9.668 -2.646 11.833 1.00 97.19 83 VAL A C 1
ATOM 660 O O . VAL A 1 83 ? 8.675 -1.932 11.959 1.00 97.19 83 VAL A O 1
ATOM 663 N N . ASN A 1 84 ? 10.723 -2.464 12.635 1.00 96.94 84 ASN A N 1
ATOM 664 C CA . ASN A 1 84 ? 10.755 -1.403 13.649 1.00 96.94 84 ASN A CA 1
ATOM 665 C C . ASN A 1 84 ? 10.836 -0.010 13.017 1.00 96.94 84 ASN A C 1
ATOM 667 O O . ASN A 1 84 ? 10.272 0.945 13.556 1.00 96.94 84 ASN A O 1
ATOM 671 N N . VAL A 1 85 ? 11.535 0.108 11.886 1.00 96.19 85 VAL A N 1
ATOM 672 C CA . VAL A 1 85 ? 11.592 1.343 11.099 1.00 96.19 85 VAL A CA 1
ATOM 673 C C . VAL A 1 85 ? 10.233 1.616 10.470 1.00 96.19 85 VAL A C 1
ATOM 675 O O . VAL A 1 85 ? 9.710 2.711 10.662 1.00 96.19 85 VAL A O 1
ATOM 678 N N . ALA A 1 86 ? 9.619 0.616 9.833 1.00 97.25 86 ALA A N 1
ATOM 679 C CA . ALA A 1 86 ? 8.287 0.753 9.252 1.00 97.25 86 ALA A CA 1
ATOM 680 C C . ALA A 1 86 ? 7.246 1.161 10.308 1.00 97.25 86 ALA A C 1
ATOM 682 O O . ALA A 1 86 ? 6.495 2.114 10.118 1.00 97.25 86 ALA A O 1
ATOM 683 N N . HIS A 1 87 ? 7.267 0.524 11.485 1.00 98.31 87 HIS A N 1
ATOM 684 C CA . HIS A 1 87 ? 6.399 0.879 12.608 1.00 98.31 87 HIS A CA 1
ATOM 685 C C . HIS A 1 87 ? 6.589 2.333 13.059 1.00 98.31 87 HIS A C 1
ATOM 687 O O . HIS A 1 87 ? 5.617 3.067 13.232 1.00 98.31 87 HIS A O 1
ATOM 693 N N . ARG A 1 88 ? 7.838 2.787 13.216 1.00 98.06 88 ARG A N 1
ATOM 694 C CA . ARG A 1 88 ? 8.136 4.186 13.554 1.00 98.06 88 ARG A CA 1
ATOM 695 C C . ARG A 1 88 ? 7.651 5.151 12.466 1.00 98.06 88 ARG A C 1
ATOM 697 O O . ARG A 1 88 ? 7.133 6.218 12.799 1.00 98.06 88 ARG A O 1
ATOM 704 N N . ASN A 1 89 ? 7.822 4.800 11.194 1.00 97.88 89 ASN A N 1
ATOM 705 C CA . ASN A 1 89 ? 7.403 5.630 10.066 1.00 97.88 89 ASN A CA 1
ATOM 706 C C . ASN A 1 89 ? 5.875 5.740 10.005 1.00 97.88 89 ASN A C 1
ATOM 708 O O . ASN A 1 89 ? 5.368 6.845 9.850 1.00 97.88 89 ASN A O 1
ATOM 712 N N . ALA A 1 90 ? 5.145 4.655 10.271 1.00 98.31 90 ALA A N 1
ATOM 713 C CA . ALA A 1 90 ? 3.690 4.667 10.400 1.00 98.31 90 ALA A CA 1
ATOM 714 C C . ALA A 1 90 ? 3.196 5.621 11.492 1.00 98.31 90 ALA A C 1
ATOM 716 O O . ALA A 1 90 ? 2.347 6.474 11.240 1.00 98.31 90 ALA A O 1
ATOM 717 N N . LEU A 1 91 ? 3.768 5.511 12.701 1.00 98.56 91 LEU A N 1
ATOM 718 C CA . LEU A 1 91 ? 3.461 6.418 13.811 1.00 98.56 91 LEU A CA 1
ATOM 719 C C . LEU A 1 91 ? 3.716 7.873 13.393 1.00 98.56 91 LEU A C 1
ATOM 721 O O . LEU A 1 91 ? 2.877 8.748 13.594 1.00 98.56 91 LEU A O 1
ATOM 725 N N . THR A 1 92 ? 4.857 8.121 12.756 1.00 98.44 92 THR A N 1
ATOM 726 C CA . THR A 1 92 ? 5.253 9.462 12.319 1.00 98.44 92 THR A CA 1
ATOM 727 C C . THR A 1 92 ? 4.304 10.015 11.257 1.00 98.44 92 THR A C 1
ATOM 729 O O . THR A 1 92 ? 3.871 11.158 11.373 1.00 98.44 92 THR A O 1
ATOM 732 N N . LEU A 1 93 ? 3.928 9.210 10.260 1.00 98.38 93 LEU A N 1
ATOM 733 C CA . LEU A 1 93 ? 3.015 9.612 9.194 1.00 98.38 93 LEU A CA 1
ATOM 734 C C . LEU A 1 93 ? 1.631 9.966 9.741 1.00 98.38 93 LEU A C 1
ATOM 736 O O . LEU A 1 93 ? 1.087 11.015 9.403 1.00 98.38 93 LEU A O 1
ATOM 740 N N . VAL A 1 94 ? 1.080 9.123 10.619 1.00 98.50 94 VAL A N 1
ATOM 741 C CA . VAL A 1 94 ? -0.228 9.377 11.239 1.00 98.50 94 VAL A CA 1
ATOM 742 C C . VAL A 1 94 ? -0.167 10.605 12.152 1.00 98.50 94 VAL A C 1
ATOM 744 O O . VAL A 1 94 ? -1.113 11.388 12.170 1.00 98.50 94 VAL A O 1
ATOM 747 N N . ALA A 1 95 ? 0.952 10.846 12.844 1.00 98.31 95 ALA A N 1
ATOM 748 C CA . ALA A 1 95 ? 1.135 12.056 13.650 1.00 98.31 95 ALA A CA 1
ATOM 749 C C . ALA A 1 95 ? 1.188 13.326 12.781 1.00 98.31 95 ALA A C 1
ATOM 751 O O . ALA A 1 95 ? 0.627 14.361 13.143 1.00 98.31 95 ALA A O 1
ATOM 752 N N . GLU A 1 96 ? 1.836 13.270 11.616 1.00 98.12 96 GLU A N 1
ATOM 753 C CA . GLU A 1 96 ? 1.846 14.386 10.663 1.00 98.12 96 GLU A CA 1
ATOM 754 C C . GLU A 1 96 ? 0.468 14.598 10.013 1.00 98.12 96 GLU A C 1
ATOM 756 O O . GLU A 1 96 ? 0.057 15.744 9.808 1.00 98.12 96 GLU A O 1
ATOM 761 N N . TYR A 1 97 ? -0.288 13.523 9.771 1.00 98.06 97 TYR A N 1
ATOM 762 C CA . TYR A 1 97 ? -1.680 13.606 9.328 1.00 98.06 97 TYR A CA 1
ATOM 763 C C . TYR A 1 97 ? -2.569 14.270 10.392 1.00 98.06 97 TYR A C 1
ATOM 765 O O . TYR A 1 97 ? -3.283 15.225 10.083 1.00 98.06 97 TYR A O 1
ATOM 773 N N . GLU A 1 98 ? -2.452 13.868 11.659 1.00 97.62 98 GLU A N 1
ATOM 774 C CA . GLU A 1 98 ? -3.142 14.487 12.800 1.00 97.62 98 GLU A CA 1
ATOM 775 C C . GLU A 1 98 ? -2.839 15.993 12.902 1.00 97.62 98 GLU A C 1
ATOM 777 O O . GLU A 1 98 ? -3.747 16.826 12.957 1.00 97.62 98 GLU A O 1
ATOM 782 N N . LYS A 1 99 ? -1.559 16.376 12.829 1.00 97.19 99 LYS A N 1
ATOM 783 C CA . LYS A 1 99 ? -1.124 17.784 12.861 1.00 97.19 99 LYS A CA 1
ATOM 784 C C . LYS A 1 99 ? -1.643 18.630 11.708 1.00 97.19 99 LYS A C 1
ATOM 786 O O . LYS A 1 99 ? -1.746 19.847 11.854 1.00 97.19 99 LYS A O 1
ATOM 791 N N . SER A 1 100 ? -1.961 18.013 10.571 1.00 96.06 100 SER A N 1
ATOM 792 C CA . SER A 1 100 ? -2.576 18.710 9.439 1.00 96.06 100 SER A CA 1
ATOM 793 C C . SER A 1 100 ? -4.044 19.100 9.694 1.00 96.06 100 SER A C 1
ATOM 795 O O . SER A 1 100 ? -4.679 19.713 8.837 1.00 96.06 100 SER A O 1
ATOM 797 N N . GLY A 1 101 ? -4.583 18.790 10.883 1.00 94.19 101 GLY A N 1
ATOM 798 C CA . GLY A 1 101 ? -5.949 19.115 11.299 1.00 94.19 101 GLY A CA 1
ATOM 799 C C . GLY A 1 101 ? -6.990 18.109 10.807 1.00 94.19 101 GLY A C 1
ATOM 800 O O . GLY A 1 101 ? -8.188 18.395 10.838 1.00 94.19 101 GLY A O 1
ATOM 801 N N . LYS A 1 102 ? -6.545 16.945 10.324 1.00 94.00 102 LYS A N 1
ATOM 802 C CA . LYS A 1 102 ? -7.407 15.871 9.831 1.00 94.00 102 LYS A CA 1
ATOM 803 C C . LYS A 1 102 ? -7.924 15.020 10.988 1.00 94.00 102 LYS A C 1
ATOM 805 O O . LYS A 1 102 ? -7.289 14.904 12.033 1.00 94.00 102 LYS A O 1
ATOM 810 N N . LYS A 1 103 ? -9.108 14.431 10.802 1.00 92.19 103 LYS A N 1
ATOM 811 C CA . LYS A 1 103 ? -9.702 13.518 11.787 1.00 92.19 103 LYS A CA 1
ATOM 812 C C . LYS A 1 103 ? -8.978 12.178 11.758 1.00 92.19 103 LYS A C 1
ATOM 814 O O . LYS A 1 103 ? -8.637 11.696 10.683 1.00 92.19 103 LYS A O 1
ATOM 819 N N . ILE A 1 104 ? -8.808 11.588 12.935 1.00 96.44 104 ILE A N 1
ATOM 820 C CA . ILE A 1 104 ? -8.070 10.333 13.132 1.00 96.44 104 ILE A CA 1
ATOM 821 C C . ILE A 1 104 ? -8.864 9.285 13.925 1.00 96.44 104 ILE A C 1
ATOM 823 O O . ILE A 1 104 ? -8.346 8.211 14.208 1.00 96.44 104 ILE A O 1
ATOM 827 N N . ASP A 1 105 ? -10.126 9.571 14.264 1.00 96.06 105 ASP A N 1
ATOM 828 C CA . ASP A 1 105 ? -10.977 8.707 15.103 1.00 96.06 105 ASP A CA 1
ATOM 829 C C . ASP A 1 105 ? -11.245 7.328 14.478 1.00 96.06 105 ASP A C 1
ATOM 831 O O . ASP A 1 105 ? -11.678 6.401 15.158 1.00 96.06 105 ASP A O 1
ATOM 835 N N . ASN A 1 106 ? -11.010 7.198 13.173 1.00 95.75 106 ASN A N 1
ATOM 836 C CA . ASN A 1 106 ? -11.199 5.980 12.405 1.00 95.75 106 ASN A CA 1
ATOM 837 C C . ASN A 1 106 ? -9.894 5.225 12.110 1.00 95.75 106 ASN A C 1
ATOM 839 O O . ASN A 1 106 ? -9.913 4.292 11.310 1.00 95.75 106 ASN A O 1
ATOM 843 N N . ILE A 1 107 ? -8.774 5.622 12.718 1.00 98.50 107 ILE A N 1
ATOM 844 C CA . ILE A 1 107 ? -7.454 5.035 12.475 1.00 98.50 107 ILE A CA 1
ATOM 845 C C . ILE A 1 107 ? -6.995 4.262 13.713 1.00 98.50 107 ILE A C 1
ATOM 847 O O . ILE A 1 107 ? -7.050 4.761 14.837 1.00 98.50 107 ILE A O 1
ATOM 851 N N . ARG A 1 108 ? -6.475 3.053 13.497 1.00 98.56 108 ARG A N 1
ATOM 852 C CA . ARG A 1 108 ? -5.721 2.265 14.479 1.00 98.56 108 ARG A CA 1
ATOM 853 C C . ARG A 1 108 ? -4.417 1.803 13.846 1.00 98.56 108 ARG A C 1
ATOM 855 O O . ARG A 1 108 ? -4.361 1.563 12.643 1.00 98.56 108 ARG A O 1
ATOM 862 N N . ILE A 1 109 ? -3.371 1.651 14.652 1.00 98.81 109 ILE A N 1
ATOM 863 C CA . ILE A 1 109 ? -2.101 1.068 14.207 1.00 98.81 109 ILE A CA 1
ATOM 864 C C . ILE A 1 109 ? -1.966 -0.323 14.814 1.00 98.81 109 ILE A C 1
ATOM 866 O O . ILE A 1 109 ? -2.063 -0.497 16.027 1.00 98.81 109 ILE A O 1
ATOM 870 N N . ILE A 1 110 ? -1.726 -1.323 13.976 1.00 98.75 110 ILE A N 1
ATOM 871 C CA . ILE A 1 110 ? -1.576 -2.714 14.387 1.00 98.75 110 ILE A CA 1
ATOM 872 C C . ILE A 1 110 ? -0.091 -3.067 14.386 1.00 98.75 110 ILE A C 1
ATOM 874 O O . ILE A 1 110 ? 0.576 -3.071 13.356 1.00 98.75 110 ILE A O 1
ATOM 878 N N . ASP A 1 111 ? 0.449 -3.362 15.561 1.00 98.69 111 ASP A N 1
ATOM 879 C CA . ASP A 1 111 ? 1.861 -3.648 15.760 1.00 98.69 111 ASP A CA 1
ATOM 880 C C . ASP A 1 111 ? 2.216 -5.079 15.333 1.00 98.69 111 ASP A C 1
ATOM 882 O O . ASP A 1 111 ? 1.907 -6.051 16.031 1.00 98.69 111 ASP A O 1
ATOM 886 N N . THR A 1 112 ? 2.904 -5.200 14.195 1.00 98.69 112 THR A N 1
ATOM 887 C CA . THR A 1 112 ? 3.343 -6.478 13.613 1.00 98.69 112 THR A CA 1
ATOM 888 C C . THR A 1 112 ? 4.776 -6.870 14.000 1.00 98.69 112 THR A C 1
ATOM 890 O O . THR A 1 112 ? 5.245 -7.931 13.586 1.00 98.69 112 THR A O 1
ATOM 893 N N . ARG A 1 113 ? 5.485 -6.075 14.821 1.00 98.31 113 ARG A N 1
ATOM 894 C CA . ARG A 1 113 ? 6.921 -6.275 15.134 1.00 98.31 113 ARG A CA 1
ATOM 895 C C . ARG A 1 113 ? 7.245 -7.619 15.788 1.00 98.31 113 ARG A C 1
ATOM 897 O O . ARG A 1 113 ? 8.391 -8.053 15.777 1.00 98.31 113 ARG A O 1
ATOM 904 N N . ALA A 1 114 ? 6.245 -8.289 16.360 1.00 97.62 114 ALA A N 1
ATOM 905 C CA . ALA A 1 114 ? 6.389 -9.631 16.920 1.00 97.62 114 ALA A CA 1
ATOM 906 C C . ALA A 1 114 ? 6.560 -10.734 15.852 1.00 97.62 114 ALA A C 1
ATOM 908 O O . ALA A 1 114 ? 6.913 -11.863 16.195 1.00 97.62 114 ALA A O 1
ATOM 909 N N . LEU A 1 115 ? 6.289 -10.438 14.577 1.00 97.62 115 LEU A N 1
ATOM 910 C CA . LEU A 1 115 ? 6.422 -11.374 13.464 1.00 97.62 115 LEU A CA 1
ATOM 911 C C . LEU A 1 115 ? 7.810 -11.271 12.826 1.00 97.62 115 LEU A C 1
ATOM 913 O O . LEU A 1 115 ? 8.348 -10.181 12.649 1.00 97.62 115 LEU A O 1
ATOM 917 N N . THR A 1 116 ? 8.362 -12.409 12.405 1.00 96.00 116 THR A N 1
ATOM 918 C CA . THR A 1 116 ? 9.536 -12.433 11.523 1.00 96.00 116 THR A CA 1
ATOM 919 C C . THR A 1 116 ? 9.111 -12.068 10.107 1.00 96.00 116 THR A C 1
ATOM 921 O O . THR A 1 116 ? 8.208 -12.699 9.563 1.00 96.00 116 THR A O 1
ATOM 924 N N . GLN A 1 117 ? 9.755 -11.057 9.524 1.00 96.62 117 GLN A N 1
ATOM 925 C CA . GLN A 1 117 ? 9.378 -10.487 8.231 1.00 96.62 117 GLN A CA 1
ATOM 926 C C . GLN A 1 117 ? 10.633 -10.227 7.382 1.00 96.62 117 GLN A C 1
ATOM 928 O O . GLN A 1 117 ? 11.666 -9.837 7.943 1.00 96.62 117 GLN A O 1
ATOM 933 N N . PRO A 1 118 ? 10.582 -10.472 6.061 1.00 96.94 118 PRO A N 1
ATOM 934 C CA . PRO A 1 118 ? 11.679 -10.143 5.162 1.00 96.94 118 PRO A CA 1
ATOM 935 C C . PRO A 1 118 ? 11.785 -8.627 4.983 1.00 96.94 118 PRO A C 1
ATOM 937 O O . PRO A 1 118 ? 10.805 -7.905 5.132 1.00 96.94 118 PRO A O 1
ATOM 940 N N . TRP A 1 119 ? 12.984 -8.145 4.667 1.00 96.25 119 TRP A N 1
ATOM 941 C CA . TRP A 1 119 ? 13.210 -6.751 4.295 1.00 96.25 119 TRP A CA 1
ATOM 942 C C . TRP A 1 119 ? 14.536 -6.600 3.545 1.00 96.25 119 TRP A C 1
ATOM 944 O O . TRP A 1 119 ? 15.437 -7.437 3.669 1.00 96.25 119 TRP A O 1
ATOM 954 N N . ALA A 1 120 ? 14.670 -5.512 2.794 1.00 91.50 120 ALA A N 1
ATOM 955 C CA . ALA A 1 120 ? 15.909 -5.088 2.160 1.00 91.50 120 ALA A CA 1
ATOM 956 C C . ALA A 1 120 ? 15.974 -3.555 2.124 1.00 91.50 120 ALA A C 1
ATOM 958 O O . ALA A 1 120 ? 15.024 -2.901 1.713 1.00 91.50 120 ALA A O 1
ATOM 959 N N . LYS A 1 121 ? 17.105 -2.967 2.543 1.00 83.94 121 LYS A N 1
ATOM 960 C CA . LYS A 1 121 ? 17.253 -1.502 2.579 1.00 83.94 121 LYS A CA 1
ATOM 961 C C . LYS A 1 121 ? 17.466 -0.931 1.174 1.00 83.94 121 LYS A C 1
ATOM 963 O O . LYS A 1 121 ? 18.459 -1.274 0.530 1.00 83.94 121 LYS A O 1
ATOM 968 N N . LEU A 1 122 ? 16.620 0.014 0.760 1.00 82.75 122 LEU A N 1
ATOM 969 C CA . LEU A 1 122 ? 16.718 0.723 -0.526 1.00 82.75 122 LEU A CA 1
ATOM 970 C C . LEU A 1 122 ? 16.804 2.257 -0.343 1.00 82.75 122 LEU A C 1
ATOM 972 O O . LEU A 1 122 ? 15.902 2.992 -0.754 1.00 82.75 122 LEU A O 1
ATOM 976 N N . PRO A 1 123 ? 17.892 2.788 0.254 1.00 81.25 123 PRO A N 1
ATOM 977 C CA . PRO A 1 123 ? 17.966 4.200 0.643 1.00 81.25 123 PRO A CA 1
ATOM 978 C C . PRO A 1 123 ? 17.958 5.177 -0.541 1.00 81.25 123 PRO A C 1
ATOM 980 O O . PRO A 1 123 ? 17.505 6.309 -0.413 1.00 81.25 123 PRO A O 1
ATOM 983 N N . SER A 1 124 ? 18.408 4.744 -1.723 1.00 80.19 124 SER A N 1
ATOM 984 C CA . SER A 1 124 ? 18.355 5.561 -2.942 1.00 80.19 124 SER A CA 1
ATOM 985 C C . SER A 1 124 ? 16.933 5.781 -3.474 1.00 80.19 124 SER A C 1
ATOM 987 O O . SER A 1 124 ? 16.740 6.641 -4.333 1.00 80.19 124 SER A O 1
ATOM 989 N N . ILE A 1 125 ? 15.954 5.006 -2.998 1.00 79.69 125 ILE A N 1
ATOM 990 C CA . ILE A 1 125 ? 14.556 5.076 -3.431 1.00 79.69 125 ILE A CA 1
ATOM 991 C C . ILE A 1 125 ? 13.701 5.765 -2.365 1.00 79.69 125 ILE A C 1
ATOM 993 O O . ILE A 1 125 ? 12.945 6.669 -2.709 1.00 79.69 125 ILE A O 1
ATOM 997 N N . HIS A 1 126 ? 13.872 5.402 -1.089 1.00 83.19 126 HIS A N 1
ATOM 998 C CA . HIS A 1 126 ? 12.995 5.870 -0.006 1.00 83.19 126 HIS A CA 1
ATOM 999 C C . HIS A 1 126 ? 13.705 6.715 1.066 1.00 83.19 126 HIS A C 1
ATOM 1001 O O . HIS A 1 126 ? 13.109 7.015 2.094 1.00 83.19 126 HIS A O 1
ATOM 1007 N N . GLY A 1 127 ? 14.958 7.129 0.853 1.00 85.88 127 GLY A N 1
ATOM 1008 C CA . GLY A 1 127 ? 15.738 7.859 1.859 1.00 85.88 127 GLY A CA 1
ATOM 1009 C C . GLY A 1 127 ? 16.332 6.953 2.942 1.00 85.88 127 GLY A C 1
ATOM 1010 O O . GLY A 1 127 ? 16.097 5.743 2.982 1.00 85.88 127 GLY A O 1
ATOM 1011 N N . GLU A 1 128 ? 17.144 7.526 3.827 1.00 88.69 128 GLU A N 1
ATOM 1012 C CA . GLU A 1 128 ? 17.845 6.757 4.862 1.00 88.69 128 GLU A CA 1
ATOM 1013 C C . GLU A 1 128 ? 16.921 6.286 5.989 1.00 88.69 128 GLU A C 1
ATOM 1015 O O . GLU A 1 128 ? 17.164 5.219 6.574 1.00 88.69 128 GLU A O 1
ATOM 1020 N N . ASP A 1 129 ? 15.875 7.063 6.278 1.00 86.56 129 ASP A N 1
ATOM 1021 C CA . ASP A 1 129 ? 14.834 6.756 7.258 1.00 86.56 129 ASP A CA 1
ATOM 1022 C C . ASP A 1 129 ? 13.694 5.869 6.724 1.00 86.56 129 ASP A C 1
ATOM 1024 O O . ASP A 1 129 ? 12.889 5.392 7.529 1.00 86.56 129 ASP A O 1
ATOM 1028 N N . GLY A 1 130 ? 13.650 5.623 5.410 1.00 86.12 130 GLY A N 1
ATOM 1029 C CA . GLY A 1 130 ? 12.609 4.863 4.713 1.00 86.12 130 GLY A CA 1
ATOM 1030 C C . GLY A 1 130 ? 11.389 5.687 4.280 1.00 86.12 130 GLY A C 1
ATOM 1031 O O . GLY A 1 130 ? 10.581 5.191 3.513 1.00 86.12 130 GLY A O 1
ATOM 1032 N N . MET A 1 131 ? 11.255 6.947 4.702 1.00 92.38 131 MET A N 1
ATOM 1033 C CA . MET A 1 131 ? 10.125 7.828 4.371 1.00 92.38 131 MET A CA 1
ATOM 1034 C C . MET A 1 131 ? 10.602 9.197 3.848 1.00 92.38 131 MET A C 1
ATOM 1036 O O . MET A 1 131 ? 9.985 10.241 4.067 1.00 92.38 131 MET A O 1
ATOM 1040 N N . GLY A 1 132 ? 11.712 9.193 3.112 1.00 88.25 132 GLY A N 1
ATOM 1041 C CA . GLY A 1 132 ? 12.234 10.326 2.357 1.00 88.25 132 GLY A CA 1
ATOM 1042 C C . GLY A 1 132 ? 13.063 11.332 3.155 1.00 88.25 132 GLY A C 1
ATOM 1043 O O . GLY A 1 132 ? 13.435 12.353 2.576 1.00 88.25 132 GLY A O 1
ATOM 1044 N N . ASP A 1 133 ? 13.375 11.079 4.427 1.00 92.19 133 ASP A N 1
ATOM 1045 C CA . ASP A 1 133 ? 14.143 11.967 5.317 1.00 92.19 133 ASP A CA 1
ATOM 1046 C C . ASP A 1 133 ? 13.499 13.355 5.519 1.00 92.19 133 ASP A C 1
ATOM 1048 O O . ASP A 1 133 ? 14.186 14.368 5.679 1.00 92.19 133 ASP A O 1
ATOM 1052 N N . ILE A 1 134 ? 12.163 13.425 5.479 1.00 93.81 134 ILE A N 1
ATOM 1053 C CA . ILE A 1 134 ? 11.401 14.690 5.530 1.00 93.81 134 ILE A CA 1
ATOM 1054 C C . ILE A 1 134 ? 10.652 14.929 6.847 1.00 93.81 134 ILE A C 1
ATOM 1056 O O . ILE A 1 134 ? 10.148 16.038 7.062 1.00 93.81 134 ILE A O 1
ATOM 1060 N N . PHE A 1 135 ? 10.582 13.934 7.736 1.00 94.75 135 PHE A N 1
ATOM 1061 C CA . PHE A 1 135 ? 9.872 14.039 9.012 1.00 94.75 135 PHE A CA 1
ATOM 1062 C C .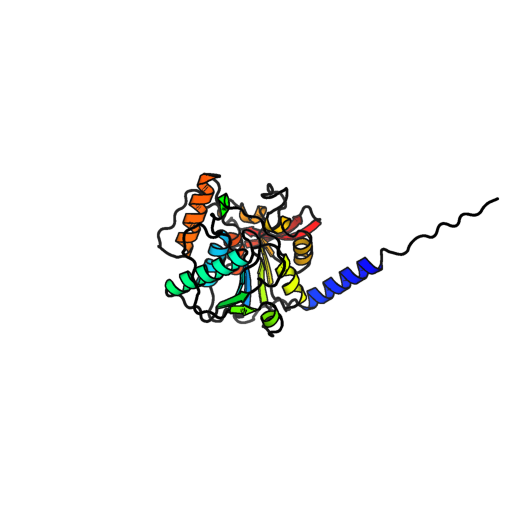 PHE A 1 135 ? 10.721 13.561 10.185 1.00 94.75 135 PHE A C 1
ATOM 1064 O O . PHE A 1 135 ? 11.444 12.574 10.109 1.00 94.75 135 PHE A O 1
ATOM 1071 N N . MET A 1 136 ? 10.582 14.245 11.319 1.00 95.06 136 MET A N 1
ATOM 1072 C CA . MET A 1 136 ? 11.158 13.778 12.578 1.00 95.06 136 MET A CA 1
ATOM 1073 C C . MET A 1 136 ? 10.257 12.704 13.204 1.00 95.06 136 MET A C 1
ATOM 1075 O O . MET A 1 136 ? 9.038 12.904 13.200 1.00 95.06 136 MET A O 1
ATOM 1079 N N . PRO A 1 137 ? 10.824 11.629 13.794 1.00 96.00 137 PRO A N 1
ATOM 1080 C CA . PRO A 1 137 ? 10.057 10.569 14.440 1.00 96.00 137 PRO A CA 1
ATOM 1081 C C . PRO A 1 137 ? 9.120 11.070 15.531 1.00 96.00 137 PRO A C 1
ATOM 1083 O O . PRO A 1 137 ? 9.543 11.811 16.422 1.00 96.00 137 PRO A O 1
ATOM 1086 N N . GLN A 1 138 ? 7.860 10.644 15.471 1.00 96.25 138 GLN A N 1
ATOM 1087 C CA . GLN A 1 138 ? 6.793 11.106 16.360 1.00 96.25 138 GLN A CA 1
ATOM 1088 C C . GLN A 1 138 ? 5.754 10.017 16.624 1.00 96.25 138 GLN A C 1
ATOM 1090 O O . GLN A 1 138 ? 5.786 8.947 16.020 1.00 96.25 138 GLN A O 1
ATOM 1095 N N . THR A 1 139 ? 4.842 10.283 17.558 1.00 96.94 139 THR A N 1
ATOM 1096 C CA . THR A 1 139 ? 3.789 9.349 17.961 1.00 96.94 139 THR A CA 1
ATOM 1097 C C . THR A 1 139 ? 2.432 10.052 17.892 1.00 96.94 139 THR A C 1
ATOM 1099 O O . THR A 1 139 ? 2.311 11.143 18.453 1.00 96.94 139 THR A O 1
ATOM 1102 N N . PRO A 1 140 ? 1.439 9.466 17.203 1.00 97.31 140 PRO A N 1
ATOM 1103 C CA . PRO A 1 140 ? 0.093 10.014 17.087 1.00 97.31 140 PRO A CA 1
ATOM 1104 C C . PRO A 1 140 ? -0.725 9.710 18.343 1.00 97.31 140 PRO A C 1
ATOM 1106 O O . PRO A 1 140 ? -0.328 8.886 19.170 1.00 97.31 140 PRO A O 1
ATOM 1109 N N . SER A 1 141 ? -1.907 10.309 18.458 1.00 97.50 141 SER A N 1
ATOM 1110 C CA . SER A 1 141 ? -2.852 9.990 19.538 1.00 97.50 141 SER A CA 1
ATOM 1111 C C . SER A 1 141 ? -3.775 8.786 19.255 1.00 97.50 141 SER A C 1
ATOM 1113 O O . SER A 1 141 ? -4.663 8.493 20.057 1.00 97.50 141 SER A O 1
ATOM 1115 N N . VAL A 1 142 ? -3.557 8.051 18.154 1.00 98.19 142 VAL A N 1
ATOM 1116 C CA . VAL A 1 142 ? -4.367 6.873 17.787 1.00 98.19 142 VAL A CA 1
ATOM 1117 C C . VAL A 1 142 ? -4.000 5.614 18.594 1.00 98.19 142 VAL A C 1
ATOM 1119 O O . VAL A 1 142 ? -2.857 5.475 19.039 1.00 98.19 142 VAL A O 1
ATOM 1122 N N . PRO A 1 143 ? -4.928 4.650 18.760 1.00 98.31 143 PRO A N 1
ATOM 1123 C CA . PRO A 1 143 ? -4.631 3.376 19.410 1.00 98.31 143 PRO A CA 1
ATOM 1124 C C . PRO A 1 143 ? -3.561 2.564 18.668 1.00 98.31 143 PRO A C 1
ATOM 1126 O O . PRO A 1 143 ? -3.597 2.448 17.441 1.00 98.31 143 PRO A O 1
ATOM 1129 N N . VAL A 1 144 ? -2.666 1.933 19.433 1.00 98.56 144 VAL A N 1
ATOM 1130 C CA . VAL A 1 144 ? -1.718 0.923 18.940 1.00 98.56 144 VAL A CA 1
ATOM 1131 C C . VAL A 1 144 ? -2.077 -0.429 19.553 1.00 98.56 144 VAL A C 1
ATOM 1133 O O . VAL A 1 144 ? -2.061 -0.569 20.776 1.00 98.56 144 VAL A O 1
ATOM 1136 N N . ILE A 1 145 ? -2.409 -1.414 18.719 1.00 98.50 145 ILE A N 1
ATOM 1137 C CA . ILE A 1 145 ? -2.905 -2.737 19.132 1.00 98.50 145 ILE A CA 1
ATOM 1138 C C . ILE A 1 145 ? -1.911 -3.808 18.687 1.00 98.50 145 ILE A C 1
ATOM 1140 O O . ILE A 1 145 ? -1.420 -3.772 17.564 1.00 98.50 145 ILE A O 1
ATOM 1144 N N . GLY A 1 146 ? -1.603 -4.788 19.538 1.00 98.62 146 GLY A N 1
ATOM 1145 C CA . GLY A 1 146 ? -0.716 -5.888 19.146 1.00 98.62 146 GLY A CA 1
ATOM 1146 C C . GLY A 1 146 ? -1.357 -6.788 18.085 1.00 98.62 146 GLY A C 1
ATOM 1147 O O . GLY A 1 146 ? -2.514 -7.175 18.229 1.00 98.62 146 GLY A O 1
ATOM 1148 N N . PHE A 1 147 ? -0.610 -7.210 17.060 1.00 98.56 147 PHE A N 1
ATOM 1149 C CA . PHE A 1 147 ? -1.155 -8.037 15.970 1.00 98.56 147 PHE A CA 1
ATOM 1150 C C . PHE A 1 147 ? -1.876 -9.311 16.450 1.00 98.56 147 PHE A C 1
ATOM 1152 O O . PHE A 1 147 ? -2.944 -9.652 15.950 1.00 98.56 147 PHE A O 1
ATOM 1159 N N . SER A 1 148 ? -1.346 -9.994 17.470 1.00 97.94 148 SER A N 1
ATOM 1160 C CA . SER A 1 148 ? -1.977 -11.190 18.054 1.00 97.94 148 SER A CA 1
ATOM 1161 C C . SER A 1 148 ? -3.280 -10.908 18.811 1.00 97.94 148 SER A C 1
ATOM 1163 O O . SER A 1 148 ? -4.085 -11.821 18.991 1.00 97.94 148 SER A O 1
ATOM 1165 N N . GLU A 1 149 ? -3.457 -9.693 19.329 1.00 98.06 149 GLU A N 1
ATOM 1166 C CA . GLU A 1 149 ? -4.707 -9.241 19.948 1.00 98.06 149 GLU A CA 1
ATOM 1167 C C . GLU A 1 149 ? -5.707 -8.878 18.858 1.0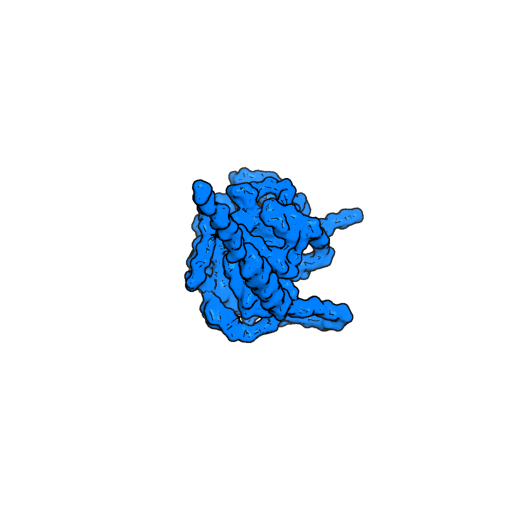0 98.06 149 GLU A C 1
ATOM 1169 O O . GLU A 1 149 ? -6.790 -9.457 18.815 1.00 98.06 149 GLU A O 1
ATOM 1174 N N . TRP A 1 150 ? -5.279 -8.050 17.906 1.00 98.25 150 TRP A N 1
ATOM 1175 C CA . TRP A 1 150 ? -6.071 -7.668 16.746 1.00 98.25 150 TRP A CA 1
ATOM 1176 C C . TRP A 1 150 ? -6.593 -8.880 15.965 1.00 98.25 150 TRP A C 1
ATOM 1178 O O . TRP A 1 150 ? -7.762 -8.918 15.588 1.00 98.25 150 TRP A O 1
ATOM 1188 N N . LEU A 1 151 ? -5.782 -9.929 15.778 1.00 97.00 151 LEU A N 1
ATOM 1189 C CA . LEU A 1 151 ? -6.210 -11.161 15.105 1.00 97.00 151 LEU A CA 1
ATOM 1190 C C . LEU A 1 151 ? -7.384 -11.873 15.797 1.00 97.00 151 LEU A C 1
ATOM 1192 O O . LEU A 1 151 ? -8.126 -12.581 15.123 1.00 97.00 151 LEU A O 1
ATOM 1196 N N . LYS A 1 152 ? -7.554 -11.701 17.113 1.00 96.12 152 LYS A N 1
ATOM 1197 C CA . LYS A 1 152 ? -8.643 -12.312 17.894 1.00 96.12 152 LYS A CA 1
ATOM 1198 C C . LYS A 1 152 ? -9.912 -11.469 17.905 1.00 96.12 152 LYS A C 1
ATOM 1200 O O . LYS A 1 152 ? -10.956 -11.979 18.301 1.00 96.12 152 LYS A O 1
ATOM 1205 N N . GLU A 1 153 ? -9.820 -10.193 17.539 1.00 95.00 153 GLU A N 1
ATOM 1206 C CA . GLU A 1 153 ? -10.988 -9.327 17.434 1.00 95.00 153 GLU A CA 1
ATOM 1207 C C . GLU A 1 153 ? -11.901 -9.835 16.316 1.00 95.00 153 GLU A C 1
ATOM 1209 O O . GLU A 1 153 ? -11.442 -10.154 15.219 1.00 95.00 153 GLU A O 1
ATOM 1214 N N . GLU A 1 154 ? -13.202 -9.884 16.569 1.00 86.94 154 GLU A N 1
ATOM 1215 C CA . GLU A 1 154 ? -14.168 -10.037 15.487 1.00 86.94 154 GLU A CA 1
ATOM 1216 C C . GLU A 1 154 ? -14.251 -8.717 14.721 1.00 86.94 154 GLU A C 1
ATOM 1218 O O . GLU A 1 154 ? -14.268 -7.636 15.314 1.00 86.94 154 GLU A O 1
ATOM 1223 N N . SER A 1 155 ? -14.298 -8.797 13.397 1.00 80.50 155 SER A N 1
ATOM 1224 C CA . SER A 1 155 ? -14.451 -7.631 12.538 1.00 80.50 155 SER A CA 1
ATOM 1225 C C . SER A 1 155 ? -15.407 -7.943 11.399 1.00 80.50 155 SER A C 1
ATOM 1227 O O . SER A 1 155 ? -15.524 -9.092 10.960 1.00 80.50 155 SER A O 1
ATOM 1229 N N . GLU A 1 156 ? -16.047 -6.901 10.874 1.00 86.25 156 GLU A N 1
ATOM 1230 C CA . GLU A 1 156 ? -16.627 -6.979 9.536 1.00 86.25 156 GLU A CA 1
ATOM 1231 C C . GLU A 1 156 ? -15.557 -7.433 8.521 1.00 86.25 156 GLU A C 1
ATOM 1233 O O . GLU A 1 156 ? -14.354 -7.257 8.777 1.00 86.25 156 GLU A O 1
ATOM 1238 N N . PRO A 1 157 ? -15.963 -8.050 7.394 1.00 92.06 157 PRO A N 1
ATOM 1239 C CA . PRO A 1 157 ? -15.036 -8.463 6.350 1.00 92.06 157 PRO A CA 1
ATOM 1240 C C . PRO A 1 157 ? -14.100 -7.326 5.931 1.00 92.06 157 PRO A C 1
ATOM 1242 O O . PRO A 1 157 ? -14.540 -6.218 5.633 1.00 92.06 157 PRO A O 1
ATOM 1245 N N . LEU A 1 158 ? -12.801 -7.610 5.916 1.00 95.75 158 LEU A N 1
ATOM 1246 C CA . LEU A 1 158 ? -11.771 -6.612 5.651 1.00 95.75 158 LEU A CA 1
ATOM 1247 C C . LEU A 1 158 ? -11.623 -6.345 4.150 1.00 95.75 158 LEU A C 1
ATOM 1249 O O . LEU A 1 158 ? -11.644 -7.275 3.343 1.00 95.75 158 LEU A O 1
ATOM 1253 N N . TYR A 1 159 ? -11.362 -5.095 3.775 1.00 97.00 159 TYR A N 1
ATOM 1254 C CA . TYR A 1 159 ? -10.670 -4.792 2.528 1.00 97.00 159 TYR A CA 1
ATOM 1255 C C . TYR A 1 159 ? -9.167 -4.797 2.816 1.00 97.00 159 TYR A C 1
ATOM 1257 O O . TYR A 1 159 ? -8.614 -3.849 3.370 1.00 97.00 159 TYR A O 1
ATOM 1265 N N . VAL A 1 160 ? -8.506 -5.895 2.457 1.00 98.56 160 VAL A N 1
ATOM 1266 C CA . VAL A 1 160 ? -7.060 -6.052 2.613 1.00 98.56 160 VAL A CA 1
ATOM 1267 C C . VAL A 1 160 ? -6.348 -5.355 1.454 1.00 98.56 160 VAL A C 1
ATOM 1269 O O . VAL A 1 160 ? -6.542 -5.708 0.290 1.00 98.56 160 VAL A O 1
ATOM 1272 N N . VAL A 1 161 ? -5.520 -4.368 1.784 1.00 98.75 161 VAL A N 1
ATOM 1273 C CA . VAL A 1 161 ? -4.690 -3.594 0.856 1.00 98.75 161 VAL A CA 1
ATOM 1274 C C . VAL A 1 161 ? -3.230 -3.916 1.174 1.00 98.75 161 VAL A C 1
ATOM 1276 O O . VAL A 1 161 ? -2.676 -3.417 2.147 1.00 98.75 161 VAL A O 1
ATOM 1279 N N . SER A 1 162 ? -2.639 -4.824 0.400 1.00 98.62 162 SER A N 1
ATOM 1280 C CA . SER A 1 162 ? -1.287 -5.358 0.583 1.00 98.62 162 SER A CA 1
ATOM 1281 C C . SER A 1 162 ? -0.296 -4.595 -0.292 1.00 98.62 162 SER A C 1
ATOM 1283 O O . SER A 1 162 ? -0.212 -4.884 -1.483 1.00 98.62 162 SER A O 1
ATOM 1285 N N . LEU A 1 163 ? 0.432 -3.641 0.290 1.00 98.69 163 LEU A N 1
ATOM 1286 C CA . LEU A 1 163 ? 1.368 -2.753 -0.418 1.00 98.69 163 LEU A CA 1
ATOM 1287 C C . LEU A 1 163 ? 2.842 -3.137 -0.222 1.00 98.69 163 LEU A C 1
ATOM 1289 O O . LEU A 1 163 ? 3.702 -2.639 -0.925 1.00 98.69 163 LEU A O 1
ATOM 1293 N N . GLY A 1 164 ? 3.127 -4.073 0.685 1.00 97.88 164 GLY A N 1
ATOM 1294 C CA . GLY A 1 164 ? 4.453 -4.670 0.858 1.00 97.88 164 GLY A CA 1
ATOM 1295 C C . GLY A 1 164 ? 4.467 -6.188 0.625 1.00 97.88 164 GLY A C 1
ATOM 1296 O O . GLY A 1 164 ? 3.501 -6.763 0.098 1.00 97.88 164 GLY A O 1
ATOM 1297 N N . PRO A 1 165 ? 5.533 -6.884 1.070 1.00 98.44 165 PRO A N 1
ATOM 1298 C CA . PRO A 1 165 ? 5.635 -8.337 0.998 1.00 98.44 165 PRO A CA 1
ATOM 1299 C C . PRO A 1 165 ? 4.423 -9.042 1.613 1.00 98.44 165 PRO A C 1
ATOM 1301 O O . PRO A 1 165 ? 3.951 -8.715 2.703 1.00 98.44 165 PRO A O 1
ATOM 1304 N N . CYS A 1 166 ? 3.944 -10.087 0.940 1.00 98.69 166 CYS A N 1
ATOM 1305 C CA . CYS A 1 166 ? 2.708 -10.778 1.311 1.00 98.69 166 CYS A CA 1
ATOM 1306 C C . CYS A 1 166 ? 2.801 -11.635 2.593 1.00 98.69 166 CYS A C 1
ATOM 1308 O O . CYS A 1 166 ? 1.845 -12.344 2.908 1.00 98.69 166 CYS A O 1
ATOM 1310 N N . THR A 1 167 ? 3.908 -11.592 3.343 1.00 98.56 167 THR A N 1
ATOM 1311 C CA . THR A 1 167 ? 4.164 -12.448 4.515 1.00 98.56 167 THR A CA 1
ATOM 1312 C C . THR A 1 167 ? 3.047 -12.365 5.555 1.00 98.56 167 THR A C 1
ATOM 1314 O O . THR A 1 167 ? 2.510 -13.394 5.967 1.00 98.56 167 THR A O 1
ATOM 1317 N N . VAL A 1 168 ? 2.653 -11.155 5.977 1.00 98.69 168 VAL A N 1
ATOM 1318 C CA . VAL A 1 168 ? 1.552 -10.992 6.948 1.00 98.69 168 VAL A CA 1
ATOM 1319 C C . VAL A 1 168 ? 0.182 -10.903 6.273 1.00 98.69 168 VAL A C 1
ATOM 1321 O O . VAL A 1 168 ? -0.799 -11.350 6.869 1.00 98.69 168 VAL A O 1
ATOM 1324 N N . THR A 1 169 ? 0.112 -10.522 4.991 1.00 98.69 169 THR A N 1
ATOM 1325 C CA . THR A 1 169 ? -1.095 -10.680 4.157 1.00 98.69 169 THR A CA 1
ATOM 1326 C C . THR A 1 169 ? -1.586 -12.126 4.178 1.00 98.69 169 THR A C 1
ATOM 1328 O O . THR A 1 169 ? -2.753 -12.378 4.465 1.00 98.69 169 THR A O 1
ATOM 1331 N N . GLU A 1 170 ? -0.694 -13.098 3.972 1.00 98.44 170 GLU A N 1
ATOM 1332 C CA . GLU A 1 170 ? -1.038 -14.522 3.963 1.00 98.44 170 GLU A CA 1
ATOM 1333 C C . GLU A 1 170 ? -1.613 -14.982 5.316 1.00 98.44 170 GLU A C 1
ATOM 1335 O O . GLU A 1 170 ? -2.534 -15.801 5.363 1.00 98.44 170 GLU A O 1
ATOM 1340 N N . ILE A 1 171 ? -1.110 -14.437 6.430 1.00 98.25 171 ILE A N 1
ATOM 1341 C CA . ILE A 1 171 ? -1.627 -14.727 7.775 1.00 98.25 171 ILE A CA 1
ATOM 1342 C C . ILE A 1 171 ? -3.053 -14.186 7.928 1.00 98.25 171 ILE A C 1
ATOM 1344 O O . ILE A 1 171 ? -3.924 -14.907 8.424 1.00 98.25 171 ILE A O 1
ATOM 1348 N N . ILE A 1 172 ? -3.306 -12.953 7.478 1.00 98.06 172 ILE A N 1
ATOM 1349 C CA . ILE A 1 172 ? -4.632 -12.318 7.533 1.00 98.06 172 ILE A CA 1
ATOM 1350 C C . ILE A 1 172 ? -5.625 -13.105 6.681 1.00 98.06 172 ILE A C 1
ATOM 1352 O O . ILE A 1 172 ? -6.673 -13.499 7.187 1.00 98.06 172 ILE A O 1
ATOM 1356 N N . MET A 1 173 ? -5.260 -13.439 5.441 1.00 97.00 173 MET A N 1
ATOM 1357 C CA . MET A 1 173 ? -6.113 -14.196 4.517 1.00 97.00 173 MET A CA 1
ATOM 1358 C C . MET A 1 173 ? -6.468 -15.606 5.018 1.00 97.00 173 MET A C 1
ATOM 1360 O O . MET A 1 173 ? -7.430 -16.207 4.545 1.00 97.00 173 MET A O 1
ATOM 1364 N N . LYS A 1 174 ? -5.704 -16.159 5.969 1.00 95.81 174 LYS A N 1
ATOM 1365 C CA . LYS A 1 174 ? -5.998 -17.444 6.631 1.00 95.81 174 LYS A CA 1
ATOM 1366 C C . LYS A 1 174 ? -6.789 -17.313 7.931 1.00 95.81 174 LYS A C 1
ATOM 1368 O O . LYS A 1 174 ? -7.274 -18.328 8.425 1.00 95.81 174 LYS A O 1
ATOM 1373 N N . SER A 1 175 ? -6.860 -16.119 8.513 1.00 95.12 175 SER A N 1
ATOM 1374 C CA . SER A 1 175 ? -7.314 -15.936 9.901 1.00 95.12 175 SER A CA 1
ATOM 1375 C C . SER A 1 175 ? -8.500 -14.987 10.042 1.00 95.12 175 SER A C 1
ATOM 1377 O O . SER A 1 175 ? -9.193 -15.033 11.053 1.00 95.12 175 SER A O 1
ATOM 1379 N N . LYS A 1 176 ? -8.734 -14.119 9.056 1.00 94.12 176 LYS A N 1
ATOM 1380 C CA . LYS A 1 176 ? -9.767 -13.084 9.073 1.00 94.12 176 LYS A CA 1
ATOM 1381 C C . LYS A 1 176 ? -10.670 -13.229 7.863 1.00 94.12 176 LYS A C 1
ATOM 1383 O O . LYS A 1 176 ? -10.250 -13.717 6.817 1.00 94.12 176 LYS A O 1
ATOM 1388 N N . ARG A 1 177 ? -11.911 -12.770 8.014 1.00 93.50 177 ARG A N 1
ATOM 1389 C CA . ARG A 1 177 ? -12.826 -12.633 6.884 1.00 93.50 177 ARG A CA 1
ATOM 1390 C C . ARG A 1 177 ? -12.408 -11.436 6.036 1.00 93.50 177 ARG A C 1
ATOM 1392 O O . ARG A 1 177 ? -12.173 -10.358 6.577 1.00 93.50 177 ARG A O 1
ATOM 1399 N N . THR A 1 178 ? -12.378 -11.621 4.725 1.00 92.12 178 THR A N 1
ATOM 1400 C CA . THR A 1 178 ? -11.936 -10.618 3.753 1.00 92.12 178 THR A CA 1
ATOM 1401 C C . THR A 1 178 ? -13.020 -10.431 2.695 1.00 92.12 178 THR A C 1
ATOM 1403 O O . THR A 1 178 ? -13.544 -11.400 2.158 1.00 92.12 178 THR A O 1
ATOM 1406 N N . GLU A 1 179 ? -13.395 -9.192 2.393 1.00 91.50 179 GLU A N 1
ATOM 1407 C CA . GLU A 1 179 ? -14.281 -8.866 1.268 1.00 91.50 179 GLU A CA 1
ATOM 1408 C C . GLU A 1 179 ? -13.490 -8.704 -0.031 1.00 91.50 179 GLU A C 1
ATOM 1410 O O . GLU A 1 179 ? -13.956 -9.087 -1.101 1.00 91.50 179 GLU A O 1
ATOM 1415 N N . LYS A 1 180 ? -12.309 -8.086 0.057 1.00 94.19 180 LYS A N 1
ATOM 1416 C CA . LYS A 1 180 ? -11.473 -7.736 -1.091 1.00 94.19 180 LYS A CA 1
ATOM 1417 C C . LYS A 1 180 ? -10.001 -7.840 -0.738 1.00 94.19 180 LYS A C 1
ATOM 1419 O O . LYS A 1 180 ? -9.606 -7.500 0.374 1.00 94.19 180 LYS A O 1
ATOM 1424 N N . LEU A 1 181 ? -9.200 -8.248 -1.715 1.00 98.00 181 LEU A N 1
ATOM 1425 C CA . LEU A 1 181 ? -7.744 -8.236 -1.645 1.00 98.00 181 LEU A CA 1
ATOM 1426 C C . LEU A 1 181 ? -7.194 -7.424 -2.822 1.00 98.00 181 LEU A C 1
ATOM 1428 O O . LEU A 1 181 ? -7.426 -7.773 -3.979 1.00 98.00 181 LEU A O 1
ATOM 1432 N N . LEU A 1 182 ? -6.485 -6.342 -2.520 1.00 98.69 182 LEU A N 1
ATOM 1433 C CA . LEU A 1 182 ? -5.667 -5.585 -3.465 1.00 98.69 182 LEU A CA 1
ATOM 1434 C C . LEU A 1 182 ? -4.199 -5.845 -3.128 1.00 98.69 182 LEU A C 1
ATOM 1436 O O . LEU A 1 182 ? -3.815 -5.709 -1.970 1.00 98.69 182 LEU A O 1
ATOM 1440 N N . ILE A 1 183 ? -3.399 -6.223 -4.118 1.00 98.75 183 ILE A N 1
ATOM 1441 C CA . ILE A 1 183 ? -1.964 -6.478 -3.973 1.00 98.75 183 ILE A CA 1
ATOM 1442 C C . ILE A 1 183 ? -1.217 -5.491 -4.867 1.00 98.75 183 ILE A C 1
ATOM 1444 O O . ILE A 1 183 ? -1.511 -5.430 -6.058 1.00 98.75 183 ILE A O 1
ATOM 1448 N N . MET A 1 184 ? -0.254 -4.750 -4.321 1.00 98.56 184 MET A N 1
ATOM 1449 C CA . MET A 1 184 ? 0.802 -4.131 -5.118 1.00 98.56 184 MET A CA 1
ATOM 1450 C C . MET A 1 184 ? 1.971 -5.108 -5.176 1.00 98.56 184 MET A C 1
ATOM 1452 O O . MET A 1 184 ? 2.575 -5.452 -4.159 1.00 98.56 184 MET A O 1
ATOM 1456 N N . GLY A 1 185 ? 2.228 -5.625 -6.370 1.00 97.88 185 GLY A N 1
ATOM 1457 C CA . GLY A 1 185 ? 3.325 -6.544 -6.601 1.00 97.88 185 GLY A CA 1
ATOM 1458 C C . GLY A 1 185 ? 3.091 -7.487 -7.770 1.00 97.88 185 GLY A C 1
ATOM 1459 O O . GLY A 1 185 ? 1.976 -7.658 -8.266 1.00 97.88 185 GLY A O 1
ATOM 1460 N N . GLY A 1 186 ? 4.173 -8.124 -8.200 1.00 97.88 186 GLY A N 1
ATOM 1461 C CA . GLY A 1 186 ? 4.183 -8.975 -9.386 1.00 97.88 186 GLY A CA 1
ATOM 1462 C C . GLY A 1 186 ? 4.562 -8.239 -10.673 1.00 97.88 186 GLY A C 1
ATOM 1463 O O . GLY A 1 186 ? 4.629 -7.013 -10.747 1.00 97.88 186 GLY A O 1
ATOM 1464 N N . CYS A 1 187 ? 4.888 -9.030 -11.690 1.00 97.81 187 CYS A N 1
ATOM 1465 C CA . CYS A 1 187 ? 5.386 -8.568 -12.980 1.00 97.81 187 CYS A CA 1
ATOM 1466 C C . CYS A 1 187 ? 5.105 -9.643 -14.036 1.00 97.81 187 CYS A C 1
ATOM 1468 O O . CYS A 1 187 ? 5.352 -10.829 -13.774 1.00 97.81 187 CYS A O 1
ATOM 1470 N N . VAL A 1 188 ? 4.597 -9.235 -15.198 1.00 96.75 188 VAL A N 1
ATOM 1471 C CA . VAL A 1 188 ? 4.185 -10.125 -16.290 1.00 96.75 188 VAL A CA 1
ATOM 1472 C C . VAL A 1 188 ? 5.086 -9.941 -17.510 1.00 96.75 188 VAL A C 1
ATOM 1474 O O . VAL A 1 188 ? 5.824 -10.865 -17.861 1.00 96.75 188 VAL A O 1
ATOM 1477 N N . ALA A 1 189 ? 5.040 -8.776 -18.156 1.00 96.06 189 ALA A N 1
ATOM 1478 C CA . ALA A 1 189 ? 5.782 -8.469 -19.379 1.00 96.06 189 ALA A CA 1
ATOM 1479 C C . ALA A 1 189 ? 6.838 -7.368 -19.186 1.00 96.06 189 ALA A C 1
ATOM 1481 O O . ALA A 1 189 ? 7.814 -7.330 -19.938 1.00 96.06 189 ALA A O 1
ATOM 1482 N N . GLU A 1 190 ? 6.659 -6.497 -18.194 1.00 95.81 190 GLU A N 1
ATOM 1483 C CA . GLU A 1 190 ? 7.606 -5.444 -17.829 1.00 95.81 190 GLU A CA 1
ATOM 1484 C C . GLU A 1 190 ? 8.980 -5.966 -17.369 1.00 95.81 190 GLU A C 1
ATOM 1486 O O . GLU A 1 190 ? 9.154 -7.118 -16.963 1.00 95.81 190 GLU A O 1
ATOM 1491 N N . GLU A 1 191 ? 9.987 -5.083 -17.385 1.00 95.56 191 GLU A N 1
ATOM 1492 C CA . GLU A 1 191 ? 11.301 -5.415 -16.823 1.00 95.56 191 GLU A CA 1
ATOM 1493 C C . GLU A 1 191 ? 11.224 -5.445 -15.281 1.00 95.56 191 GLU A C 1
ATOM 1495 O O . GLU A 1 191 ? 10.868 -4.426 -14.665 1.00 95.56 191 GLU A O 1
ATOM 1500 N N . PRO A 1 192 ? 11.583 -6.563 -14.627 1.00 96.88 192 PRO A N 1
ATOM 1501 C CA . PRO A 1 192 ? 11.564 -6.668 -13.171 1.00 96.88 192 PRO A CA 1
ATOM 1502 C C . PRO A 1 192 ? 12.482 -5.647 -12.479 1.00 96.88 192 PRO A C 1
ATOM 1504 O O . PRO A 1 192 ? 13.547 -5.306 -12.990 1.00 96.88 192 PRO A O 1
ATOM 1507 N N . ASN A 1 193 ? 12.105 -5.170 -11.289 1.00 94.31 193 ASN A N 1
ATOM 1508 C CA . ASN A 1 193 ? 12.866 -4.142 -10.563 1.00 94.31 193 ASN A CA 1
ATOM 1509 C C . ASN A 1 193 ? 13.804 -4.703 -9.474 1.00 94.31 193 ASN A C 1
ATOM 1511 O O . ASN A 1 193 ? 14.642 -3.958 -8.966 1.00 94.31 193 ASN A O 1
ATOM 1515 N N . PHE A 1 194 ? 13.707 -5.995 -9.128 1.00 96.00 194 PHE A N 1
ATOM 1516 C CA . PHE A 1 194 ? 14.493 -6.584 -8.044 1.00 96.00 194 PHE A CA 1
ATOM 1517 C C . PHE A 1 194 ? 14.793 -8.074 -8.261 1.00 96.00 194 PHE A C 1
ATOM 1519 O O . PHE A 1 194 ? 13.912 -8.925 -8.213 1.00 96.00 194 PHE A O 1
ATOM 1526 N N . HIS A 1 195 ? 16.065 -8.410 -8.509 1.00 94.94 195 HIS A N 1
ATOM 1527 C CA . HIS A 1 195 ? 16.547 -9.796 -8.663 1.00 94.94 195 HIS A CA 1
ATOM 1528 C C . HIS A 1 195 ? 15.722 -10.673 -9.631 1.00 94.94 195 HIS A C 1
ATOM 1530 O O . HIS A 1 195 ? 15.573 -11.879 -9.437 1.00 94.94 195 HIS A O 1
ATOM 1536 N N . GLY A 1 196 ? 15.212 -10.068 -10.708 1.00 95.12 196 GLY A N 1
ATOM 1537 C CA . GLY A 1 196 ? 14.391 -10.746 -11.710 1.00 95.12 196 GLY A CA 1
ATOM 1538 C C . GLY A 1 196 ? 12.902 -10.822 -11.367 1.00 95.12 196 GLY A C 1
ATOM 1539 O O . GLY A 1 196 ? 12.154 -11.383 -12.153 1.00 95.12 196 GLY A O 1
ATOM 1540 N N . TYR A 1 197 ? 12.449 -10.247 -10.260 1.00 97.81 197 TYR A N 1
ATOM 1541 C CA . TYR A 1 197 ? 11.041 -10.146 -9.878 1.00 97.81 197 TYR A CA 1
ATOM 1542 C C . TYR A 1 197 ? 10.676 -8.680 -9.611 1.00 97.81 197 TYR A C 1
ATOM 1544 O O . TYR A 1 197 ? 11.517 -7.780 -9.684 1.00 97.81 197 TYR A O 1
ATOM 1552 N N . GLU A 1 198 ? 9.402 -8.438 -9.343 1.00 97.81 198 GLU A N 1
ATOM 1553 C CA . GLU A 1 198 ? 8.999 -7.242 -8.612 1.00 97.81 198 GLU A CA 1
ATOM 1554 C C . GLU A 1 198 ? 9.436 -7.390 -7.132 1.00 97.81 198 GLU A C 1
ATOM 1556 O O . GLU A 1 198 ? 9.506 -8.509 -6.620 1.00 97.81 198 GLU A O 1
ATOM 1561 N N . PHE A 1 199 ? 9.808 -6.289 -6.478 1.00 97.62 199 PHE A N 1
ATOM 1562 C CA . PHE A 1 199 ? 10.384 -6.238 -5.131 1.00 97.62 199 PHE A CA 1
ATOM 1563 C C . PHE A 1 199 ? 9.553 -6.955 -4.057 1.00 97.62 199 PHE A C 1
ATOM 1565 O O . PHE A 1 199 ? 10.069 -7.872 -3.409 1.00 97.62 199 PHE A O 1
ATOM 1572 N N . ASN A 1 200 ? 8.278 -6.598 -3.897 1.00 98.25 200 ASN A N 1
ATOM 1573 C CA . ASN A 1 200 ? 7.383 -7.192 -2.902 1.00 98.25 200 ASN A CA 1
ATOM 1574 C C . ASN A 1 200 ? 7.177 -8.688 -3.146 1.00 98.25 200 ASN A C 1
ATOM 1576 O O . ASN A 1 200 ? 7.208 -9.486 -2.204 1.00 98.25 200 ASN A O 1
ATOM 1580 N N . HIS A 1 201 ? 7.025 -9.082 -4.414 1.00 98.31 201 HIS A N 1
ATOM 1581 C CA . HIS A 1 201 ? 6.971 -10.483 -4.821 1.00 98.31 201 HIS A CA 1
ATOM 1582 C C . HIS A 1 201 ? 8.271 -11.209 -4.434 1.00 98.31 201 HIS A C 1
ATOM 1584 O O . HIS A 1 201 ? 8.220 -12.252 -3.784 1.00 98.31 201 HIS A O 1
ATOM 1590 N N . TYR A 1 202 ? 9.445 -10.664 -4.762 1.00 98.25 202 TYR A N 1
ATOM 1591 C CA . TYR A 1 202 ? 10.727 -11.312 -4.473 1.00 98.25 202 TYR A CA 1
ATOM 1592 C C . TYR A 1 202 ? 10.947 -11.580 -2.982 1.00 98.25 202 TYR A C 1
ATOM 1594 O O . TYR A 1 202 ? 11.454 -12.643 -2.613 1.00 98.25 202 TYR A O 1
ATOM 1602 N N . LEU A 1 203 ? 10.607 -10.608 -2.130 1.00 98.06 203 LEU A N 1
ATOM 1603 C CA . LEU A 1 203 ? 10.884 -10.687 -0.698 1.00 98.06 203 LEU A CA 1
ATOM 1604 C C . LEU A 1 203 ? 10.170 -11.863 -0.017 1.00 98.06 203 LEU A C 1
ATOM 1606 O O . LEU A 1 203 ? 10.706 -12.402 0.953 1.00 98.06 203 LEU A O 1
ATOM 1610 N N . ASP A 1 204 ? 9.021 -12.301 -0.541 1.00 98.44 204 ASP A N 1
ATOM 1611 C CA . ASP A 1 204 ? 8.349 -13.525 -0.097 1.00 98.44 204 ASP A CA 1
ATOM 1612 C C . ASP A 1 204 ? 7.531 -14.186 -1.221 1.00 98.44 204 ASP A C 1
ATOM 1614 O O . ASP A 1 204 ? 6.297 -14.159 -1.232 1.00 98.44 204 ASP A O 1
ATOM 1618 N N . ILE A 1 205 ? 8.234 -14.820 -2.167 1.00 98.50 205 ILE A N 1
ATOM 1619 C CA . ILE A 1 205 ? 7.615 -15.556 -3.285 1.00 98.50 205 ILE A CA 1
ATOM 1620 C C . ILE A 1 205 ? 6.590 -16.596 -2.790 1.00 98.50 205 ILE A C 1
ATOM 1622 O O . ILE A 1 205 ? 5.473 -16.630 -3.314 1.00 98.50 205 ILE A O 1
ATOM 1626 N N . PRO A 1 206 ? 6.885 -17.439 -1.773 1.00 98.56 206 PRO A N 1
ATOM 1627 C CA . PRO A 1 206 ? 5.897 -18.379 -1.253 1.00 98.56 206 PRO A CA 1
ATOM 1628 C C . PRO A 1 206 ? 4.607 -17.715 -0.758 1.00 98.56 206 PRO A C 1
ATOM 1630 O O . PRO A 1 206 ? 3.528 -18.243 -1.043 1.00 98.56 206 PRO A O 1
ATOM 1633 N N . ALA A 1 207 ? 4.697 -16.591 -0.037 1.00 98.62 207 ALA A N 1
ATOM 1634 C CA . ALA A 1 207 ? 3.519 -15.880 0.450 1.00 98.62 207 ALA A CA 1
ATOM 1635 C C . ALA A 1 207 ? 2.755 -15.180 -0.681 1.00 98.62 207 ALA A C 1
ATOM 1637 O O . ALA A 1 207 ? 1.528 -15.269 -0.716 1.00 98.62 207 ALA A O 1
ATOM 1638 N N . PHE A 1 208 ? 3.449 -14.562 -1.644 1.00 98.69 208 PHE A N 1
ATOM 1639 C CA . PHE A 1 208 ? 2.820 -13.977 -2.833 1.00 98.69 208 PHE A CA 1
ATOM 1640 C C . PHE A 1 208 ? 2.013 -15.038 -3.602 1.00 98.69 208 PHE A C 1
ATOM 1642 O O . PHE A 1 208 ? 0.802 -14.892 -3.778 1.00 98.69 208 PHE A O 1
ATOM 1649 N N . ASN A 1 209 ? 2.637 -16.179 -3.923 1.00 98.56 209 ASN A N 1
ATOM 1650 C CA . ASN A 1 209 ? 2.002 -17.315 -4.608 1.00 98.56 209 ASN A CA 1
ATOM 1651 C C . ASN A 1 209 ? 0.823 -17.922 -3.824 1.00 98.56 209 ASN A C 1
ATOM 1653 O O . ASN A 1 209 ? -0.022 -18.628 -4.383 1.00 98.56 209 ASN A O 1
ATOM 1657 N N . ALA A 1 210 ? 0.789 -17.748 -2.501 1.00 98.19 210 ALA A N 1
ATOM 1658 C CA . ALA A 1 210 ? -0.325 -18.185 -1.673 1.00 98.19 210 ALA A CA 1
ATOM 1659 C C . ALA A 1 210 ? -1.479 -17.174 -1.700 1.00 98.19 210 ALA A C 1
ATOM 1661 O O . ALA A 1 210 ? -2.631 -17.587 -1.847 1.00 98.19 210 ALA A O 1
ATOM 1662 N N . CYS A 1 211 ? -1.181 -15.877 -1.605 1.00 98.25 211 CYS A N 1
ATOM 1663 C CA . CYS A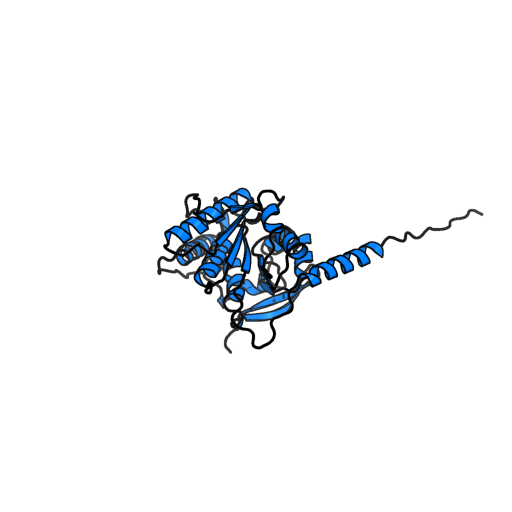 1 211 ? -2.164 -14.794 -1.633 1.00 98.25 211 CYS A CA 1
ATOM 1664 C C . CYS A 1 211 ? -2.886 -14.681 -2.982 1.00 98.25 211 CYS A C 1
ATOM 1666 O O . CYS A 1 211 ? -4.100 -14.486 -3.003 1.00 98.25 211 CYS A O 1
ATOM 1668 N N . THR A 1 212 ? -2.196 -14.905 -4.103 1.00 97.50 212 THR A N 1
ATOM 1669 C CA . THR A 1 212 ? -2.798 -14.863 -5.452 1.00 97.50 212 THR A CA 1
ATOM 1670 C C . THR A 1 212 ? -3.825 -15.974 -5.706 1.00 97.50 212 THR A C 1
ATOM 1672 O O . THR A 1 212 ? -4.595 -15.913 -6.660 1.00 97.50 212 THR A O 1
ATOM 1675 N N . ARG A 1 213 ? -3.913 -16.987 -4.832 1.00 96.06 213 ARG A N 1
ATOM 1676 C CA . ARG A 1 213 ? -4.956 -18.030 -4.905 1.00 96.06 213 ARG A CA 1
ATOM 1677 C C . ARG A 1 213 ? -6.308 -17.567 -4.376 1.00 96.06 213 ARG A C 1
ATOM 1679 O O . ARG A 1 213 ? -7.316 -18.227 -4.630 1.00 96.06 213 ARG A O 1
ATOM 1686 N N . TYR A 1 214 ? -6.329 -16.479 -3.614 1.00 96.06 214 TYR A N 1
ATOM 1687 C CA . TYR A 1 214 ? -7.559 -15.830 -3.187 1.00 96.06 214 TYR A CA 1
ATOM 1688 C C . TYR A 1 214 ? -8.058 -14.906 -4.304 1.00 96.06 214 TYR A C 1
ATOM 1690 O O . TYR A 1 214 ? -7.248 -14.428 -5.101 1.00 96.06 214 TYR A O 1
ATOM 1698 N N . PRO A 1 215 ? -9.369 -14.616 -4.388 1.00 95.94 215 PRO A N 1
ATOM 1699 C CA . PRO A 1 215 ? -9.850 -13.561 -5.271 1.00 95.94 215 PRO A CA 1
ATOM 1700 C C . PRO A 1 215 ? -9.135 -12.249 -4.931 1.00 95.94 215 PRO A C 1
ATOM 1702 O O . PRO A 1 215 ? -9.118 -11.831 -3.772 1.00 95.94 215 PRO A O 1
ATOM 1705 N N . HIS A 1 216 ? -8.509 -11.627 -5.924 1.00 97.81 216 HIS A N 1
ATOM 1706 C CA . HIS A 1 216 ? -7.683 -10.442 -5.727 1.00 97.81 216 HIS A CA 1
ATOM 1707 C C . HIS A 1 216 ? -7.738 -9.522 -6.948 1.00 97.81 216 HIS A C 1
ATOM 1709 O O . HIS A 1 216 ? -8.271 -9.896 -7.995 1.00 97.81 216 HIS A O 1
ATOM 1715 N N . VAL A 1 217 ? -7.178 -8.327 -6.794 1.00 98.38 217 VAL A N 1
ATOM 1716 C CA . VAL A 1 217 ? -6.717 -7.447 -7.871 1.00 98.38 217 VAL A CA 1
ATOM 1717 C C . VAL A 1 217 ? -5.236 -7.180 -7.633 1.00 98.38 217 VAL A C 1
ATOM 1719 O O . VAL A 1 217 ? -4.845 -6.931 -6.493 1.00 98.38 217 VAL A O 1
ATOM 1722 N N . ALA A 1 218 ? -4.421 -7.268 -8.679 1.00 98.25 218 ALA A N 1
ATOM 1723 C CA . ALA A 1 218 ? -2.982 -7.047 -8.614 1.00 98.25 218 ALA A CA 1
ATOM 1724 C C . ALA A 1 218 ? -2.602 -5.794 -9.410 1.00 98.25 218 ALA A C 1
ATOM 1726 O O . ALA A 1 218 ? -2.858 -5.721 -10.610 1.00 98.25 218 ALA A O 1
ATOM 1727 N N . ALA A 1 219 ? -1.986 -4.822 -8.744 1.00 98.31 219 ALA A N 1
ATOM 1728 C CA . ALA A 1 219 ? -1.250 -3.739 -9.377 1.00 98.31 219 ALA A CA 1
ATOM 1729 C C . ALA A 1 219 ? 0.200 -4.207 -9.570 1.00 98.31 219 ALA A C 1
ATOM 1731 O O . ALA A 1 219 ? 1.011 -4.164 -8.643 1.00 98.31 219 ALA A O 1
ATOM 1732 N N . THR A 1 220 ? 0.493 -4.735 -10.755 1.00 98.50 220 THR A N 1
ATOM 1733 C CA . THR A 1 220 ? 1.822 -5.236 -11.129 1.00 98.50 220 THR A CA 1
ATOM 1734 C C . THR A 1 220 ? 2.712 -4.088 -11.613 1.00 98.50 220 THR A C 1
ATOM 1736 O O . THR A 1 220 ? 2.265 -2.946 -11.757 1.00 98.50 220 THR A O 1
ATOM 1739 N N . LEU A 1 221 ? 3.982 -4.371 -11.920 1.00 98.06 221 LEU A N 1
ATOM 1740 C CA . LEU A 1 221 ? 4.829 -3.402 -12.627 1.00 98.06 221 LEU A CA 1
ATOM 1741 C C . LEU A 1 221 ? 4.210 -2.961 -13.961 1.00 98.06 221 LEU A C 1
ATOM 1743 O O . LEU A 1 221 ? 4.284 -1.777 -14.284 1.00 98.06 221 LEU A O 1
ATOM 1747 N N . ASP A 1 222 ? 3.566 -3.876 -14.685 1.00 97.44 222 ASP A N 1
ATOM 1748 C CA . ASP A 1 222 ? 2.841 -3.613 -15.931 1.00 97.44 222 ASP A CA 1
ATOM 1749 C C . ASP A 1 222 ? 1.682 -2.631 -15.717 1.00 97.44 222 ASP A C 1
ATOM 1751 O O . ASP A 1 222 ? 1.511 -1.692 -16.494 1.00 97.44 222 ASP A O 1
ATOM 1755 N N . SER A 1 223 ? 0.930 -2.788 -14.621 1.00 96.38 223 SER A N 1
ATOM 1756 C CA . SER A 1 223 ? -0.121 -1.845 -14.220 1.00 96.38 223 SER A CA 1
ATOM 1757 C C . SER A 1 223 ? 0.441 -0.462 -13.886 1.00 96.38 223 SER A C 1
ATOM 1759 O O . SER A 1 223 ? -0.087 0.565 -14.316 1.00 96.38 223 SER A O 1
ATOM 1761 N N . CYS A 1 224 ? 1.492 -0.422 -13.067 1.00 97.06 224 CYS A N 1
ATOM 1762 C CA . CYS A 1 224 ? 1.985 0.8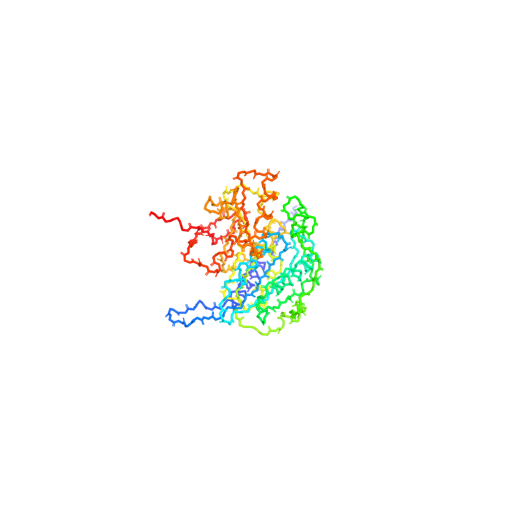16 -12.473 1.00 97.06 224 CYS A CA 1
ATOM 1763 C C . CYS A 1 224 ? 2.848 1.653 -13.421 1.00 97.06 224 CYS A C 1
ATOM 1765 O O . CYS A 1 224 ? 2.958 2.859 -13.218 1.00 97.06 224 CYS A O 1
ATOM 1767 N N . ARG A 1 225 ? 3.462 1.046 -14.442 1.00 95.88 225 ARG A N 1
ATOM 1768 C CA . ARG A 1 225 ? 4.301 1.751 -15.427 1.00 95.88 225 ARG A CA 1
ATOM 1769 C C . ARG A 1 225 ? 3.523 2.288 -16.627 1.00 95.88 225 ARG A C 1
ATOM 1771 O O . ARG A 1 225 ? 4.129 2.692 -17.620 1.00 95.88 225 ARG A O 1
ATOM 1778 N N . ASP A 1 226 ? 2.198 2.338 -16.533 1.00 95.00 226 ASP A N 1
ATOM 1779 C CA . ASP A 1 226 ? 1.376 3.034 -17.513 1.00 95.00 226 ASP A CA 1
ATOM 1780 C C . ASP A 1 226 ? 1.791 4.522 -17.603 1.00 95.00 226 ASP A C 1
ATOM 1782 O O . ASP A 1 226 ? 1.874 5.200 -16.571 1.00 95.00 226 ASP A O 1
ATOM 1786 N N . PRO A 1 227 ? 2.027 5.075 -18.811 1.00 93.81 227 PRO A N 1
ATOM 1787 C CA . PRO A 1 227 ? 2.438 6.468 -18.982 1.00 93.81 227 PRO A CA 1
ATOM 1788 C C . PRO A 1 227 ? 1.511 7.499 -18.321 1.00 93.81 227 PRO A C 1
ATOM 1790 O O . PRO A 1 227 ? 1.977 8.580 -17.953 1.00 93.81 227 PRO A O 1
ATOM 1793 N N . GLY A 1 228 ? 0.224 7.182 -18.137 1.00 91.81 228 GLY A N 1
ATOM 1794 C CA . GLY A 1 228 ? -0.740 8.034 -17.438 1.00 91.81 228 GLY A CA 1
ATOM 1795 C C . GLY A 1 228 ? -0.366 8.311 -15.978 1.00 91.81 228 GLY A C 1
ATOM 1796 O O . GLY A 1 228 ? -0.693 9.377 -15.448 1.00 91.81 228 GLY A O 1
ATOM 1797 N N . PHE A 1 229 ? 0.390 7.409 -15.347 1.00 95.12 229 PHE A N 1
ATOM 1798 C CA . PHE A 1 229 ? 0.849 7.553 -13.967 1.00 95.12 229 PHE A CA 1
ATOM 1799 C C . PHE A 1 229 ? 2.234 8.181 -13.820 1.00 95.12 229 PHE A C 1
ATOM 1801 O O . PHE A 1 229 ? 2.633 8.480 -12.694 1.00 95.12 229 PHE A O 1
ATOM 1808 N N . ASN A 1 230 ? 2.966 8.433 -14.910 1.00 95.31 230 ASN A N 1
ATOM 1809 C CA . ASN A 1 230 ? 4.309 8.997 -14.803 1.00 95.31 230 ASN A CA 1
ATOM 1810 C C . ASN A 1 230 ? 4.248 10.424 -14.225 1.00 95.31 230 ASN A C 1
ATOM 1812 O O . ASN A 1 230 ? 3.549 11.310 -14.737 1.00 95.31 230 ASN A O 1
ATOM 1816 N N . LEU A 1 231 ? 4.972 10.644 -13.129 1.00 95.12 231 LEU A N 1
ATOM 1817 C CA . LEU A 1 231 ? 5.053 11.920 -12.423 1.00 95.12 231 LEU A CA 1
ATOM 1818 C C . LEU A 1 231 ? 6.349 12.691 -12.701 1.00 95.12 231 LEU A C 1
ATOM 1820 O O . LEU A 1 231 ? 6.539 13.763 -12.126 1.00 95.12 231 LEU A O 1
ATOM 1824 N N . ALA A 1 232 ? 7.226 12.189 -13.573 1.00 93.06 232 ALA A N 1
ATOM 1825 C CA . ALA A 1 232 ? 8.477 12.861 -13.916 1.00 93.06 232 ALA A CA 1
ATOM 1826 C C . ALA A 1 232 ? 8.237 14.322 -14.341 1.00 93.06 232 ALA A C 1
ATOM 1828 O O . ALA A 1 232 ? 7.331 14.620 -15.123 1.00 93.06 232 ALA A O 1
ATOM 1829 N N . GLY A 1 233 ? 9.013 15.251 -13.771 1.00 89.69 233 GLY A N 1
ATOM 1830 C CA . GLY A 1 233 ? 8.887 16.686 -14.031 1.00 89.69 233 GLY A CA 1
ATOM 1831 C C . GLY A 1 233 ? 7.630 17.363 -13.463 1.00 89.69 233 GLY A C 1
ATOM 1832 O O . GLY A 1 233 ? 7.512 18.586 -13.559 1.00 89.69 233 GLY A O 1
ATOM 1833 N N . LYS A 1 234 ? 6.691 16.628 -12.845 1.00 93.94 234 LYS A N 1
ATOM 1834 C CA . LYS A 1 234 ? 5.522 17.225 -12.177 1.00 93.94 234 LYS A CA 1
ATOM 1835 C C . LYS A 1 234 ? 5.920 17.807 -10.824 1.00 93.94 234 LYS A C 1
ATOM 1837 O O . LYS A 1 234 ? 6.862 17.342 -10.188 1.00 93.94 234 LYS A O 1
ATOM 1842 N N . ARG A 1 235 ? 5.191 18.826 -10.368 1.00 94.50 235 ARG A N 1
ATOM 1843 C CA . ARG A 1 235 ? 5.323 19.409 -9.025 1.00 94.50 235 ARG A CA 1
ATOM 1844 C C . ARG A 1 235 ? 3.959 19.826 -8.499 1.00 94.50 235 ARG A C 1
ATOM 1846 O O . ARG A 1 235 ? 3.166 20.413 -9.231 1.00 94.50 235 ARG A O 1
ATOM 1853 N N . PHE A 1 236 ? 3.719 19.556 -7.223 1.00 95.00 236 PHE A N 1
ATOM 1854 C CA . PHE A 1 236 ? 2.469 19.869 -6.539 1.00 95.00 236 PHE A CA 1
ATOM 1855 C C . PHE A 1 236 ? 2.676 21.009 -5.536 1.00 95.00 236 PHE A C 1
ATOM 1857 O O . PHE A 1 236 ? 3.633 20.989 -4.763 1.00 95.00 236 PHE A O 1
ATOM 1864 N N . THR A 1 237 ? 1.801 22.019 -5.544 1.00 94.69 237 THR A N 1
ATOM 1865 C CA . THR A 1 237 ? 2.007 23.279 -4.795 1.00 94.69 237 THR A CA 1
ATOM 1866 C C . THR A 1 237 ? 0.889 23.617 -3.809 1.00 94.69 237 THR A C 1
ATOM 1868 O O . THR A 1 237 ? 0.885 24.712 -3.254 1.00 94.69 237 THR A O 1
ATOM 1871 N N . ASP A 1 238 ? -0.067 22.714 -3.583 1.00 93.56 238 ASP A N 1
ATOM 1872 C CA . ASP A 1 238 ? -1.191 22.947 -2.660 1.00 93.56 238 ASP A CA 1
ATOM 1873 C C . ASP A 1 238 ? -0.791 22.899 -1.170 1.00 93.56 238 ASP A C 1
ATOM 1875 O O . ASP A 1 238 ? -1.588 23.241 -0.300 1.00 93.56 238 ASP A O 1
ATOM 1879 N N . GLY A 1 239 ? 0.449 22.496 -0.874 1.00 91.81 239 GLY A N 1
ATOM 1880 C CA . GLY A 1 239 ? 0.991 22.406 0.481 1.00 91.81 239 GLY A CA 1
ATOM 1881 C C . GLY A 1 239 ? 0.462 21.228 1.305 1.00 91.81 239 GLY A C 1
ATOM 1882 O O . GLY A 1 239 ? 0.799 21.131 2.485 1.00 91.81 239 GLY A O 1
ATOM 1883 N N . SER A 1 240 ? -0.335 20.334 0.713 1.00 96.44 240 SER A N 1
ATOM 1884 C CA . SER A 1 240 ? -0.873 19.160 1.401 1.00 96.44 240 SER A CA 1
ATOM 1885 C C . SER A 1 240 ? 0.230 18.174 1.798 1.00 96.44 240 SER A C 1
ATOM 1887 O O . SER A 1 240 ? 1.326 18.152 1.225 1.00 96.44 240 SER A O 1
ATOM 1889 N N . LEU A 1 241 ? -0.063 17.329 2.792 1.00 97.12 241 LEU A N 1
ATOM 1890 C CA . LEU A 1 241 ? 0.850 16.264 3.210 1.00 97.12 241 LEU A CA 1
ATOM 1891 C C . LEU A 1 241 ? 1.158 15.309 2.044 1.00 97.12 241 LEU A C 1
ATOM 1893 O O . LEU A 1 241 ? 2.323 14.980 1.825 1.00 97.12 241 LEU A O 1
ATOM 1897 N N . LEU A 1 242 ? 0.141 14.956 1.250 1.00 97.56 242 LEU A N 1
ATOM 1898 C CA . LEU A 1 242 ? 0.296 14.138 0.047 1.00 97.56 242 LEU A CA 1
ATOM 1899 C C . LEU A 1 242 ? 1.226 14.799 -0.978 1.00 97.56 242 LEU A C 1
ATOM 1901 O O . LEU A 1 242 ? 2.167 14.166 -1.445 1.00 97.56 242 LEU A O 1
ATOM 1905 N N . SER A 1 243 ? 1.031 16.084 -1.282 1.00 97.25 243 SER A N 1
ATOM 1906 C CA . SER A 1 243 ? 1.893 16.816 -2.219 1.00 97.25 243 SER A CA 1
ATOM 1907 C C . SER A 1 243 ? 3.350 16.870 -1.768 1.00 97.25 243 SER A C 1
ATOM 1909 O O . SER A 1 243 ? 4.253 16.771 -2.596 1.00 97.25 243 SER A O 1
ATOM 1911 N N . ARG A 1 244 ? 3.605 16.998 -0.458 1.00 97.06 244 ARG A N 1
ATOM 1912 C CA . ARG A 1 244 ? 4.968 16.955 0.098 1.00 97.06 244 ARG A CA 1
ATOM 1913 C C . ARG A 1 244 ? 5.626 15.590 -0.131 1.00 97.06 244 ARG A C 1
ATOM 1915 O O . ARG A 1 244 ? 6.770 15.548 -0.578 1.00 97.06 244 ARG A O 1
ATOM 1922 N N . LEU A 1 245 ? 4.902 14.502 0.134 1.00 97.06 245 LEU A N 1
ATOM 1923 C CA . LEU A 1 245 ? 5.368 13.125 -0.079 1.00 97.06 245 LEU A CA 1
ATOM 1924 C C . LEU A 1 245 ? 5.604 12.820 -1.571 1.00 97.06 245 LEU A C 1
ATOM 1926 O O . LEU A 1 245 ? 6.656 12.293 -1.942 1.00 97.06 245 LEU A O 1
ATOM 1930 N N . LEU A 1 246 ? 4.672 13.220 -2.443 1.00 96.94 246 LEU A N 1
ATOM 1931 C CA . LEU A 1 246 ? 4.782 13.039 -3.894 1.00 96.94 246 LEU A CA 1
ATOM 1932 C C . LEU A 1 246 ? 5.957 13.828 -4.474 1.00 96.94 246 LEU A C 1
ATOM 1934 O O . LEU A 1 246 ? 6.760 13.267 -5.213 1.00 96.94 246 LEU A O 1
ATOM 1938 N N . ASN A 1 247 ? 6.113 15.105 -4.108 1.00 96.56 247 ASN A N 1
ATOM 1939 C CA . ASN A 1 247 ? 7.258 15.902 -4.554 1.00 96.56 247 ASN A CA 1
ATOM 1940 C C . ASN A 1 247 ? 8.581 15.263 -4.124 1.00 96.56 247 ASN A C 1
ATOM 1942 O O . ASN A 1 247 ? 9.503 15.187 -4.932 1.00 96.56 247 ASN A O 1
ATOM 1946 N N . ARG A 1 248 ? 8.664 14.740 -2.893 1.00 96.06 248 ARG A N 1
ATOM 1947 C CA . ARG A 1 248 ? 9.867 14.044 -2.430 1.00 96.06 248 ARG A CA 1
ATOM 1948 C C . ARG A 1 248 ? 10.139 12.759 -3.218 1.00 96.06 248 ARG A C 1
ATOM 1950 O O . ARG A 1 248 ? 11.293 12.473 -3.530 1.00 96.06 248 ARG A O 1
ATOM 1957 N N . SER A 1 249 ? 9.090 12.021 -3.587 1.00 94.25 249 SER A N 1
ATOM 1958 C CA . SER A 1 249 ? 9.204 10.823 -4.432 1.00 94.25 249 SER A CA 1
ATOM 1959 C C . SER A 1 249 ? 9.760 11.174 -5.806 1.00 94.25 249 SER A C 1
ATOM 1961 O O . SER A 1 249 ? 10.652 10.494 -6.311 1.00 94.25 249 SER A O 1
ATOM 1963 N N . ILE A 1 250 ? 9.281 12.279 -6.378 1.00 94.62 250 ILE A N 1
ATOM 1964 C CA . ILE A 1 250 ? 9.733 12.779 -7.675 1.00 94.62 250 ILE A CA 1
ATOM 1965 C C . ILE A 1 250 ? 11.195 13.229 -7.606 1.00 94.62 250 ILE A C 1
ATOM 1967 O O . ILE A 1 250 ? 11.977 12.845 -8.468 1.00 94.62 250 ILE A O 1
ATOM 1971 N N . GLU A 1 251 ? 11.603 13.959 -6.566 1.00 94.12 251 GLU A N 1
ATOM 1972 C CA . GLU A 1 251 ? 13.004 14.364 -6.369 1.00 94.12 251 GLU A CA 1
ATOM 1973 C C . GLU A 1 251 ? 13.964 13.162 -6.312 1.00 94.12 251 GLU A C 1
ATOM 1975 O O . GLU A 1 251 ? 15.005 13.161 -6.975 1.00 94.12 251 GLU A O 1
ATOM 1980 N N . LEU A 1 252 ? 13.622 12.126 -5.536 1.00 92.06 252 LEU A N 1
ATOM 1981 C CA . LEU A 1 252 ? 14.443 10.915 -5.412 1.00 92.06 252 LEU A CA 1
ATOM 1982 C C . LEU A 1 252 ? 14.433 10.067 -6.692 1.00 92.06 252 LEU A C 1
ATOM 1984 O O . LEU A 1 252 ? 15.429 9.413 -7.012 1.00 92.06 252 LEU A O 1
ATOM 1988 N N . ALA A 1 253 ? 13.322 10.061 -7.432 1.00 91.94 253 ALA A N 1
ATOM 1989 C CA . ALA A 1 253 ? 13.232 9.398 -8.726 1.00 91.94 253 ALA A CA 1
ATOM 1990 C C . ALA A 1 253 ? 14.081 10.113 -9.782 1.00 91.94 253 ALA A C 1
ATOM 1992 O O . ALA A 1 253 ? 14.896 9.461 -10.426 1.00 91.94 253 ALA A O 1
ATOM 1993 N N . GLU A 1 254 ? 13.977 11.439 -9.905 1.00 90.88 254 GLU A N 1
ATOM 1994 C CA . GLU A 1 254 ? 14.712 12.237 -10.896 1.00 90.88 254 GLU A CA 1
ATOM 1995 C C . GLU A 1 254 ? 16.235 12.121 -10.736 1.00 90.88 254 GLU A C 1
ATOM 1997 O O . GLU A 1 254 ? 16.964 12.116 -11.729 1.00 90.88 254 GLU A O 1
ATOM 2002 N N . ALA A 1 255 ? 16.724 11.948 -9.503 1.00 89.12 255 ALA A N 1
ATOM 2003 C CA . ALA A 1 255 ? 18.140 11.704 -9.227 1.00 89.12 255 ALA A CA 1
ATOM 2004 C C . ALA A 1 255 ? 18.666 10.374 -9.810 1.00 89.12 255 ALA A C 1
ATOM 2006 O O . ALA A 1 255 ? 19.874 10.220 -9.999 1.00 89.12 255 ALA A O 1
ATOM 2007 N N . ARG A 1 256 ? 17.777 9.410 -10.086 1.00 88.31 256 ARG A N 1
ATOM 2008 C CA . ARG A 1 256 ? 18.103 8.086 -10.647 1.00 88.31 256 ARG A CA 1
ATOM 2009 C C . ARG A 1 256 ? 17.697 7.968 -12.116 1.00 88.31 256 ARG A C 1
ATOM 2011 O O . ARG A 1 256 ? 18.463 7.447 -12.925 1.00 88.31 256 ARG A O 1
ATOM 2018 N N . HIS A 1 257 ? 16.499 8.448 -12.442 1.00 87.06 257 HIS A N 1
ATOM 2019 C CA . HIS A 1 257 ? 15.836 8.346 -13.738 1.00 87.06 257 HIS A CA 1
ATOM 2020 C C . HIS A 1 257 ? 15.005 9.623 -14.004 1.00 87.06 257 HIS A C 1
ATOM 2022 O O . HIS A 1 257 ? 13.854 9.702 -13.579 1.00 87.06 257 HIS A O 1
ATOM 2028 N N . PRO A 1 258 ? 15.548 10.629 -14.714 1.00 83.62 258 PRO A N 1
ATOM 2029 C CA . PRO A 1 258 ? 14.904 11.942 -14.856 1.00 83.62 258 PRO A CA 1
ATOM 2030 C C . PRO A 1 258 ? 13.550 11.910 -15.580 1.00 83.62 258 PRO A C 1
ATOM 2032 O O . PRO A 1 258 ? 12.695 12.741 -15.295 1.00 83.62 258 PRO A O 1
ATOM 2035 N N . ASP A 1 259 ? 13.333 10.935 -16.466 1.00 87.62 259 ASP A N 1
ATOM 2036 C CA . ASP A 1 259 ? 12.118 10.832 -17.287 1.00 87.62 259 ASP A CA 1
ATOM 2037 C C . ASP A 1 259 ? 11.107 9.798 -16.754 1.00 87.62 259 ASP A C 1
ATOM 2039 O O . ASP A 1 259 ? 10.095 9.518 -17.402 1.00 87.62 259 ASP A O 1
ATOM 2043 N N . ASN A 1 260 ? 11.372 9.190 -15.591 1.00 89.75 260 ASN A N 1
ATOM 2044 C CA . ASN A 1 260 ? 10.580 8.076 -15.074 1.00 89.75 260 ASN A CA 1
ATOM 2045 C C . ASN A 1 260 ? 10.383 8.169 -13.552 1.00 89.75 260 ASN A C 1
ATOM 2047 O O . ASN A 1 260 ? 11.302 7.911 -12.773 1.00 89.75 260 ASN A O 1
ATOM 2051 N N . CYS A 1 261 ? 9.156 8.493 -13.138 1.00 93.81 261 CYS A N 1
ATOM 2052 C CA . CYS A 1 261 ? 8.738 8.470 -11.742 1.00 93.81 261 CYS A CA 1
ATOM 2053 C C . CYS A 1 261 ? 7.346 7.838 -11.612 1.00 93.81 261 CYS A C 1
ATOM 2055 O O . CYS A 1 261 ? 6.338 8.475 -11.916 1.00 93.81 261 CYS A O 1
ATOM 2057 N N . TYR A 1 262 ? 7.303 6.602 -11.115 1.00 95.50 262 TYR A N 1
ATOM 2058 C CA . TYR A 1 262 ? 6.076 5.912 -10.719 1.00 95.50 262 TYR A CA 1
ATOM 2059 C C . TYR A 1 262 ? 6.080 5.715 -9.203 1.00 95.50 262 TYR A C 1
ATOM 2061 O O . TYR A 1 262 ? 7.080 5.269 -8.640 1.00 95.50 262 TYR A O 1
ATOM 2069 N N . VAL A 1 263 ? 4.971 6.067 -8.553 1.00 96.50 263 VAL A N 1
ATOM 2070 C CA . VAL A 1 263 ? 4.765 5.906 -7.106 1.00 96.50 263 VAL A CA 1
ATOM 2071 C C . VAL A 1 263 ? 3.832 4.711 -6.930 1.00 96.50 263 VAL A C 1
ATOM 2073 O O . VAL A 1 263 ? 2.615 4.856 -7.013 1.00 96.50 263 VAL A O 1
ATOM 2076 N N . TYR A 1 264 ? 4.412 3.517 -6.822 1.00 97.25 264 TYR A N 1
ATOM 2077 C CA . TYR A 1 264 ? 3.737 2.242 -7.085 1.00 97.25 264 TYR A CA 1
ATOM 2078 C C . TYR A 1 264 ? 2.510 2.006 -6.197 1.00 97.25 264 TYR A C 1
ATOM 2080 O O . TYR A 1 264 ? 1.405 1.814 -6.709 1.00 97.25 264 TYR A O 1
ATOM 2088 N N . ASP A 1 265 ? 2.673 2.115 -4.882 1.00 98.25 265 ASP A N 1
ATOM 2089 C CA . ASP A 1 265 ? 1.578 1.880 -3.937 1.00 98.25 265 ASP A CA 1
ATOM 2090 C C . ASP A 1 265 ? 0.489 2.941 -4.034 1.00 98.25 265 ASP A C 1
ATOM 2092 O O . ASP A 1 265 ? -0.703 2.637 -3.946 1.00 98.25 265 ASP A O 1
ATOM 2096 N N . TYR A 1 266 ? 0.893 4.192 -4.278 1.00 97.75 266 TYR A N 1
ATOM 2097 C CA . TYR A 1 266 ? -0.033 5.288 -4.540 1.00 97.75 266 TYR A CA 1
ATOM 2098 C C . TYR A 1 266 ? -0.915 4.968 -5.746 1.00 97.75 266 TYR A C 1
ATOM 2100 O O . TYR A 1 266 ? -2.127 5.131 -5.659 1.00 97.75 266 TYR A O 1
ATOM 2108 N N . ILE A 1 267 ? -0.334 4.454 -6.837 1.00 97.25 267 ILE A N 1
ATOM 2109 C CA . ILE A 1 267 ? -1.072 4.019 -8.031 1.00 97.25 267 ILE A CA 1
ATOM 2110 C C . ILE A 1 267 ? -2.032 2.873 -7.695 1.00 97.25 267 ILE A C 1
ATOM 2112 O O . ILE A 1 267 ? -3.196 2.927 -8.089 1.00 97.25 267 ILE A O 1
ATOM 2116 N N . ALA A 1 268 ? -1.584 1.867 -6.936 1.00 97.75 268 ALA A N 1
ATOM 2117 C CA . ALA A 1 268 ? -2.422 0.729 -6.565 1.00 97.75 268 ALA A CA 1
ATOM 2118 C C . ALA A 1 268 ? -3.705 1.172 -5.837 1.00 97.75 268 ALA A C 1
ATOM 2120 O O . ALA A 1 268 ? -4.803 0.717 -6.171 1.00 97.75 268 ALA A O 1
ATOM 2121 N N . VAL A 1 269 ? -3.601 2.105 -4.883 1.00 97.81 269 VAL A N 1
ATOM 2122 C CA . VAL A 1 269 ? -4.757 2.540 -4.082 1.00 97.81 269 VAL A CA 1
ATOM 2123 C C . VAL A 1 269 ? -5.745 3.445 -4.824 1.00 97.81 269 VAL A C 1
ATOM 2125 O O . VAL A 1 269 ? -6.878 3.588 -4.358 1.00 97.81 269 VAL A O 1
ATOM 2128 N N . HIS A 1 270 ? -5.407 3.979 -6.006 1.00 95.81 270 HIS A N 1
ATOM 2129 C CA . HIS A 1 270 ? -6.411 4.631 -6.866 1.00 95.81 270 HIS A CA 1
ATOM 2130 C C . HIS A 1 270 ? -7.545 3.671 -7.222 1.00 95.81 270 HIS A C 1
ATOM 2132 O O . HIS A 1 270 ? -8.695 4.097 -7.272 1.00 95.81 270 HIS A O 1
ATOM 2138 N N . TYR A 1 271 ? -7.266 2.373 -7.385 1.00 94.62 271 TYR A N 1
ATOM 2139 C CA . TYR A 1 271 ? -8.313 1.377 -7.617 1.00 94.62 271 TYR A CA 1
ATOM 2140 C C . TYR A 1 271 ? -9.245 1.207 -6.410 1.00 94.62 271 TYR A C 1
ATOM 2142 O O . TYR A 1 271 ? -10.451 1.026 -6.580 1.00 94.62 271 TYR A O 1
ATOM 2150 N N . ALA A 1 272 ? -8.709 1.276 -5.187 1.00 92.25 272 ALA A N 1
ATOM 2151 C CA . ALA A 1 272 ? -9.514 1.144 -3.974 1.00 92.25 272 ALA A CA 1
ATOM 2152 C C . ALA A 1 272 ? -10.503 2.313 -3.814 1.00 92.25 272 ALA A C 1
ATOM 2154 O O . ALA A 1 272 ? -11.636 2.096 -3.381 1.00 92.25 272 ALA A O 1
ATOM 2155 N N . VAL A 1 273 ? -10.091 3.522 -4.212 1.00 91.75 273 VAL A N 1
ATOM 2156 C CA . VAL A 1 273 ? -10.914 4.740 -4.147 1.00 91.75 273 VAL A CA 1
ATOM 2157 C C . VAL A 1 273 ? -11.847 4.864 -5.359 1.00 91.75 273 VAL A C 1
ATOM 2159 O O . VAL A 1 273 ? -13.049 5.072 -5.200 1.00 91.75 273 VAL A O 1
ATOM 2162 N N . ASN A 1 274 ? -11.322 4.687 -6.574 1.00 90.31 274 ASN A N 1
ATOM 2163 C CA . ASN A 1 274 ? -12.025 4.922 -7.838 1.00 90.31 274 ASN A CA 1
ATOM 2164 C C . ASN A 1 274 ? -11.950 3.701 -8.776 1.00 90.31 274 ASN A C 1
ATOM 2166 O O . ASN A 1 274 ? -11.390 3.781 -9.869 1.00 90.31 274 ASN A O 1
ATOM 2170 N N . PRO A 1 275 ? -12.576 2.560 -8.433 1.00 90.81 275 PRO A N 1
ATOM 2171 C CA . PRO A 1 275 ? -12.452 1.328 -9.221 1.00 90.81 275 PRO A CA 1
ATOM 2172 C C . PRO A 1 275 ? -13.020 1.427 -10.647 1.00 90.81 275 PRO A C 1
ATOM 2174 O O . PRO A 1 275 ? -12.756 0.558 -11.469 1.00 90.81 275 PRO A O 1
ATOM 2177 N N . LYS A 1 276 ? -13.824 2.457 -10.951 1.00 90.06 276 LYS A N 1
ATOM 2178 C CA . LYS A 1 276 ? -14.413 2.679 -12.285 1.00 90.06 276 LYS A CA 1
ATOM 2179 C C . LYS A 1 276 ? -13.401 3.182 -13.313 1.00 90.06 276 LYS A C 1
ATOM 2181 O O . LYS A 1 276 ? -13.632 2.999 -14.505 1.00 90.06 276 LYS A O 1
ATOM 2186 N N . ASP A 1 277 ? -12.305 3.774 -12.849 1.00 90.44 277 ASP A N 1
ATOM 2187 C CA . ASP A 1 277 ? -11.244 4.300 -13.710 1.00 90.44 277 ASP A CA 1
ATOM 2188 C C . ASP A 1 277 ? -10.319 3.179 -14.198 1.00 90.44 277 ASP A C 1
ATOM 2190 O O . ASP A 1 277 ? -9.374 3.419 -14.944 1.00 90.44 277 ASP A O 1
ATOM 2194 N N . PHE A 1 278 ? -10.606 1.937 -13.805 1.00 94.44 278 PHE A N 1
ATOM 2195 C CA . PHE A 1 278 ? -9.787 0.779 -14.092 1.00 94.44 278 PHE A CA 1
ATOM 2196 C C . PHE A 1 278 ? -10.602 -0.373 -14.669 1.00 94.44 278 PHE A C 1
ATOM 2198 O O . PHE A 1 278 ? -11.801 -0.534 -14.432 1.00 94.44 278 PHE A O 1
ATOM 2205 N N . THR A 1 279 ? -9.897 -1.237 -15.386 1.00 94.88 279 THR A N 1
ATOM 2206 C CA . THR A 1 279 ? -10.345 -2.586 -15.726 1.00 94.88 279 THR A CA 1
ATOM 2207 C C . THR A 1 279 ? -9.387 -3.603 -15.135 1.00 94.88 279 THR A C 1
ATOM 2209 O O . THR A 1 279 ? -8.276 -3.261 -14.729 1.00 94.88 279 THR A O 1
ATOM 2212 N N . THR A 1 280 ? -9.815 -4.862 -15.088 1.00 95.56 280 THR A N 1
ATOM 2213 C CA . THR A 1 280 ? -8.919 -5.967 -14.765 1.00 95.56 280 THR A CA 1
ATOM 2214 C C . THR A 1 280 ? -8.875 -6.980 -15.894 1.00 95.56 280 THR A C 1
ATOM 2216 O O . THR A 1 280 ? -9.891 -7.259 -16.541 1.00 95.56 280 THR A O 1
ATOM 2219 N N . THR A 1 281 ? -7.695 -7.540 -16.142 1.00 95.19 281 THR A N 1
ATOM 2220 C CA . THR A 1 281 ? -7.517 -8.643 -17.088 1.00 95.19 281 THR A CA 1
ATOM 2221 C C . THR A 1 281 ? -6.832 -9.824 -16.415 1.00 95.19 281 THR A C 1
ATOM 2223 O O . THR A 1 281 ? -6.227 -9.699 -15.354 1.00 95.19 281 THR A O 1
ATOM 2226 N N . LYS A 1 282 ? -7.001 -11.019 -16.987 1.00 97.31 282 LYS A N 1
ATOM 2227 C CA . LYS A 1 282 ? -6.286 -12.197 -16.500 1.00 97.31 282 LYS A CA 1
ATOM 2228 C C . LYS A 1 282 ? -4.901 -12.227 -17.124 1.00 97.31 282 LYS A C 1
ATOM 2230 O O . LYS A 1 282 ? -4.803 -12.279 -18.350 1.00 97.31 282 LYS A O 1
ATOM 2235 N N . ALA A 1 283 ? -3.880 -12.291 -16.285 1.00 97.12 283 ALA A N 1
ATOM 2236 C CA . ALA A 1 283 ? -2.495 -12.468 -16.686 1.00 97.12 283 ALA A CA 1
ATOM 2237 C C . ALA A 1 283 ? -1.876 -13.652 -15.935 1.00 97.12 283 ALA A C 1
ATOM 2239 O O . ALA A 1 283 ? -2.406 -14.093 -14.918 1.00 97.12 283 ALA A O 1
ATOM 2240 N N . VAL A 1 284 ? -0.770 -14.184 -16.453 1.00 97.88 284 VAL A N 1
ATOM 2241 C CA . VAL A 1 284 ? -0.018 -15.257 -15.796 1.00 97.88 284 VAL A CA 1
ATOM 2242 C C . VAL A 1 284 ? 1.407 -14.778 -15.597 1.00 97.88 284 VAL A C 1
ATOM 2244 O O . VAL A 1 284 ? 2.074 -14.430 -16.571 1.00 97.88 284 VAL A O 1
ATOM 2247 N N . ASP A 1 285 ? 1.859 -14.743 -14.347 1.00 96.88 285 ASP A N 1
ATOM 2248 C CA . ASP A 1 285 ? 3.232 -14.358 -14.034 1.00 96.88 285 ASP A CA 1
ATOM 2249 C C . ASP A 1 285 ? 4.220 -15.517 -14.259 1.00 96.88 285 ASP A C 1
ATOM 2251 O O . ASP A 1 285 ? 3.867 -16.634 -14.649 1.00 96.88 285 ASP A O 1
ATOM 2255 N N . ARG A 1 286 ? 5.502 -15.262 -13.991 1.00 95.12 286 ARG A N 1
ATOM 2256 C CA . ARG A 1 286 ? 6.564 -16.267 -14.153 1.00 95.12 286 ARG A CA 1
ATOM 2257 C C . ARG A 1 286 ? 6.476 -17.468 -13.210 1.00 95.12 286 ARG A C 1
ATOM 2259 O O . ARG A 1 286 ? 7.045 -18.509 -13.530 1.00 95.12 286 ARG A O 1
ATOM 2266 N N . GLU A 1 287 ? 5.778 -17.334 -12.086 1.00 96.94 287 GLU A N 1
ATOM 2267 C CA . GLU A 1 287 ? 5.541 -18.426 -11.136 1.00 96.94 287 GLU A CA 1
ATOM 2268 C C . GLU A 1 287 ? 4.323 -19.271 -11.546 1.00 96.94 287 GLU A C 1
ATOM 2270 O O . GLU A 1 287 ? 4.040 -20.308 -10.939 1.00 96.94 287 GLU A O 1
ATOM 2275 N N . GLY A 1 288 ? 3.615 -18.861 -12.605 1.00 97.12 288 GLY A N 1
ATOM 2276 C CA . GLY A 1 288 ? 2.393 -19.500 -13.072 1.00 97.12 288 GLY A CA 1
ATOM 2277 C C . GLY A 1 288 ? 1.164 -19.114 -12.250 1.00 97.12 288 GLY A C 1
ATOM 2278 O O . GLY A 1 288 ? 0.186 -19.863 -12.252 1.00 97.12 288 GLY A O 1
ATOM 2279 N N . ASN A 1 289 ? 1.205 -17.992 -11.526 1.00 97.62 289 ASN A N 1
ATOM 2280 C CA . ASN A 1 289 ? 0.047 -17.479 -10.805 1.00 97.62 289 ASN A CA 1
ATOM 2281 C C . ASN A 1 289 ? -0.931 -16.816 -11.780 1.00 97.62 289 ASN A C 1
ATOM 2283 O O . ASN A 1 289 ? -0.524 -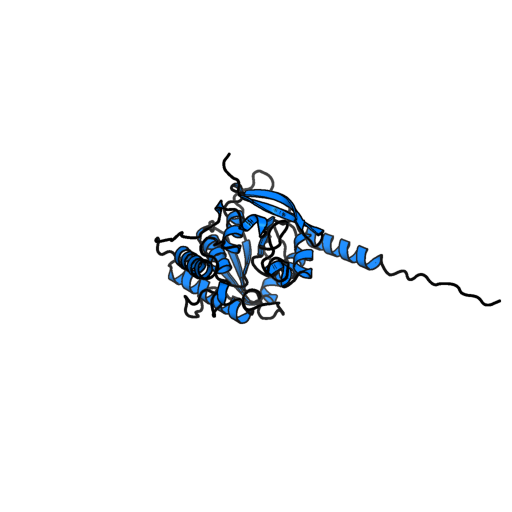15.988 -12.591 1.00 97.62 289 ASN A O 1
ATOM 2287 N N . ASP A 1 290 ? -2.222 -17.124 -11.649 1.00 97.38 290 ASP A N 1
ATOM 2288 C CA . ASP A 1 290 ? -3.288 -16.400 -12.346 1.00 97.38 290 ASP A CA 1
ATOM 2289 C C . ASP A 1 290 ? -3.546 -15.064 -11.630 1.00 97.38 290 ASP A C 1
ATOM 2291 O O . ASP A 1 290 ? -4.170 -15.034 -10.566 1.00 97.38 290 ASP A O 1
ATOM 2295 N N . LEU A 1 291 ? -3.081 -13.961 -12.213 1.00 97.75 291 LEU A N 1
ATOM 2296 C CA . LEU A 1 291 ? -3.275 -12.612 -11.690 1.00 97.75 291 LEU A CA 1
ATOM 2297 C C . LEU A 1 291 ? -4.520 -11.961 -12.295 1.00 97.75 291 LEU A C 1
ATOM 2299 O O . LEU A 1 291 ? -4.776 -12.057 -13.496 1.00 97.75 291 LEU A O 1
ATOM 2303 N N . CYS A 1 292 ? -5.285 -11.261 -11.460 1.00 97.62 292 CYS A N 1
ATOM 2304 C CA . CYS A 1 292 ? -6.304 -10.310 -11.902 1.00 97.62 292 CYS A CA 1
ATOM 2305 C C . CYS A 1 292 ? -5.646 -8.926 -11.995 1.00 97.62 292 CYS A C 1
ATOM 2307 O O . CYS A 1 292 ? -5.729 -8.121 -11.066 1.00 97.62 292 CYS A O 1
ATOM 2309 N N . GLU A 1 293 ? -4.905 -8.711 -13.075 1.00 97.38 293 GLU A N 1
ATOM 2310 C CA . GLU A 1 293 ? -4.041 -7.551 -13.280 1.00 97.38 293 GLU A CA 1
ATOM 2311 C C . GLU A 1 293 ? -4.853 -6.282 -13.555 1.00 97.38 293 GLU A C 1
ATOM 2313 O O . GLU A 1 293 ? -5.823 -6.302 -14.315 1.00 97.38 293 GLU A O 1
ATOM 2318 N N . LEU A 1 294 ? -4.465 -5.186 -12.907 1.00 96.44 294 LEU A N 1
ATOM 2319 C CA . LEU A 1 294 ? -5.099 -3.875 -12.987 1.00 96.44 294 LEU A CA 1
ATOM 2320 C C . LEU A 1 294 ? -4.635 -3.104 -14.233 1.00 96.44 294 LEU A C 1
ATOM 2322 O O . LEU A 1 294 ? -3.444 -3.052 -14.523 1.00 96.44 294 LEU A O 1
ATOM 2326 N N . HIS A 1 295 ? -5.547 -2.418 -14.923 1.00 94.69 295 HIS A N 1
ATOM 2327 C CA . HIS A 1 295 ? -5.199 -1.509 -16.021 1.00 94.69 295 HIS A CA 1
ATOM 2328 C C . HIS A 1 295 ? -6.016 -0.226 -15.958 1.00 94.69 295 HIS A C 1
ATOM 2330 O O . HIS A 1 295 ? -7.232 -0.273 -15.752 1.00 94.69 295 HIS A O 1
ATOM 2336 N N . LEU A 1 296 ? -5.359 0.912 -16.187 1.00 92.69 296 LEU A N 1
ATOM 2337 C CA . LEU A 1 296 ? -6.023 2.204 -16.312 1.00 92.69 296 LEU A CA 1
ATOM 2338 C C . LEU A 1 296 ? -6.927 2.217 -17.554 1.00 92.69 296 LEU A C 1
ATOM 2340 O O . LEU A 1 296 ? -6.532 1.798 -18.646 1.00 92.69 296 LEU A O 1
ATOM 2344 N N . CYS A 1 297 ? -8.154 2.705 -17.398 1.00 90.88 297 CYS A N 1
ATOM 2345 C CA . CYS A 1 297 ? -9.032 2.990 -18.521 1.00 90.88 297 CYS A CA 1
ATOM 2346 C C . CYS A 1 297 ? -8.498 4.210 -19.275 1.00 90.88 297 CYS A C 1
ATOM 2348 O O . CYS A 1 297 ? -8.666 5.344 -18.836 1.00 90.88 297 CYS A O 1
ATOM 2350 N N . HIS A 1 298 ? -7.901 3.993 -20.442 1.00 78.69 298 HIS A N 1
ATOM 2351 C CA . HIS A 1 298 ? -7.641 5.081 -21.380 1.00 78.69 298 HIS A CA 1
ATOM 2352 C C . HIS A 1 298 ? -8.973 5.505 -22.007 1.00 78.69 298 HIS A C 1
ATOM 2354 O O . HIS A 1 298 ? -9.658 4.673 -22.613 1.00 78.69 298 HIS A O 1
ATOM 2360 N N . GLU A 1 299 ? -9.375 6.770 -21.833 1.00 64.12 299 GLU A N 1
ATOM 2361 C CA . GLU A 1 299 ? -10.508 7.328 -22.582 1.00 64.12 299 GLU A CA 1
ATOM 2362 C C . GLU A 1 299 ? -10.270 7.082 -24.084 1.00 64.12 299 GLU A C 1
ATOM 2364 O O . GLU A 1 299 ? -9.184 7.352 -24.602 1.00 64.12 299 GLU A O 1
ATOM 2369 N N . LYS A 1 300 ? -11.261 6.486 -24.759 1.00 44.78 300 LYS A N 1
ATOM 2370 C CA . LYS A 1 300 ? -11.220 6.217 -26.204 1.00 44.78 300 LYS A CA 1
ATOM 2371 C C . LYS A 1 300 ? -11.454 7.475 -27.025 1.00 44.78 300 LYS A C 1
ATOM 2373 O O . LYS A 1 300 ? -12.363 8.246 -26.650 1.00 44.78 300 LYS A O 1
#

Foldseek 3Di:
DDDDDDDDDDDPPVVVVVVVVLLVLLQVLADPADDPPDDPDAAEAEAEACQFLLSLLLVVVCLVLHDPRHAYAYEHAAELHHSVLSLQNVQFSVQVVVVVVGDCPRYEYERPNVDDFFYDHDCLQRNPSRNLPPTDGDGHPHHYHYNVRVLPDADDAHAYQAEAALPVVLVCSSRHRHHAAFHEFWDFPDQADPPRGPRSCVRCVPSVLNNLSHDYAYAYPVAQQPPVQFCQPPADDPPDPSRVSQNSSNVSCCVPPRRGGTSRSSSSSCCVSPVVQWAFDWGQGPVRRTHRYIHGDDDD

Secondary structure (DSSP, 8-state):
------PPP--SHHHHHHHHHHHHHHHTTBPPPPPTT------EEEEEE---HHHHHHHHHHHHTPPTT-EEEEEE-SSSS-HHHHHHHHHHHHHHHHHTT---TTEEEEE-TTS-------HHHH-SSSSTT-S-----SS-EEEHHHHTTS--SPEEEEE-S-THHHHHHHHHS-EEEEEEE---SSSPPSBTTB-HHHHHTHHHHHHHTTSS-EEE-HHHHT-GGG--TT----S--HHHHHHHHHHHHHHTT-TT----HHHHHHHHHH-GGGEEEEEEE-TT--EEEEEEE----